Protein AF-A0A329RKA5-F1 (afdb_monomer)

Radius of gyration: 27.12 Å; Cα contacts (8 Å, |Δi|>4): 364; chains: 1; bounding box: 63×51×72 Å

Foldseek 3Di:
DDKDFDLVLLVVLVPDQLFKEKEWDDFDQPDPLRFTKTWIWIAGLVRDTGTRMIDRFRDLAQVGLLVVVVVSQVVSCVSPVDGRAHQHYEYCPDPSNVVSCCVNHVVPPNHDYDYDCVVVVVVLLVVCVVPPPVVSVLSSVLSSVLVSDDDPVVSVVSVVVSCCVVCPPDDSDCFVVQWDADPVRDIDTDPDDDPPPPCPQVVQQVVLCVLCVVVVVAWDDDRQDIGGAACDDPNDHRVVRRVVSVVVVVVSCVVVVHDDDPVPDDPPDQWDDDPQWIDHPPDIGGNVVVVVCVVPQDDDPDPVSVD

pLDDT: mean 85.22, std 8.58, range [45.59, 96.56]

Mean predicted aligned error: 15.26 Å

Secondary structure (DSSP, 8-state):
-EEE--HHHHHGGGS-TTSEEEEE------STT---EEEEEEEETT--EEEEEEEE-S-S-HHHHHHHHHHHHHHHHHHHSS----SEEEE---HHHHHHHHHHHTTSTT-EEEE-HHHHHHHHHHHTTTS-HHHHHHHHHHHHHHHT--SHHHHHHHHHHHHHHHTTTTT---GGGG-EE-TTS-EE--SS--TT-TTHHHHHHHHHHHHHGGGTTTEEEETTEEEE-----TT--HHHHHHHHHHHHHHHHHHTT----GGG---S-SEEEETTEEEESS-EEE-HHHHHHHHTPPPP-STTTT-

InterPro domains:
  IPR000477 Reverse transcriptase domain [PF00078] (185-277)
  IPR018289 MULE transposase domain [PF10551] (22-123)
  IPR043128 Reverse transcriptase/Diguanylate cyclase domain [G3DSA:3.30.70.270] (174-278)
  IPR043502 DNA/RNA polymerase superfamily [SSF56672] (174-307)
  IPR051320 Viral Replication and Maturation Polyprotein [PTHR33064] (176-307)

Structure (mmCIF, N/CA/C/O backbone):
data_AF-A0A329RKA5-F1
#
_entry.id   AF-A0A329RKA5-F1
#
loop_
_atom_site.group_PDB
_atom_site.id
_atom_site.type_symbol
_atom_site.label_atom_id
_atom_site.label_alt_id
_atom_site.label_comp_id
_atom_site.label_asym_id
_atom_site.label_entity_id
_atom_site.label_seq_id
_atom_site.pdbx_PDB_ins_code
_atom_site.Cartn_x
_atom_site.Cartn_y
_atom_site.Cartn_z
_atom_site.occupancy
_atom_site.B_iso_or_equiv
_atom_site.auth_seq_id
_atom_site.auth_comp_id
_atom_site.auth_asym_id
_atom_site.auth_atom_id
_atom_site.pdbx_PDB_model_num
ATOM 1 N N . MET A 1 1 ? 8.677 -21.202 -26.706 1.00 78.19 1 MET A N 1
ATOM 2 C CA . MET A 1 1 ? 8.913 -19.771 -26.421 1.00 78.19 1 MET A CA 1
ATOM 3 C C . MET A 1 1 ? 9.846 -19.208 -27.476 1.00 78.19 1 MET A C 1
ATOM 5 O O . MET A 1 1 ? 10.822 -19.873 -27.803 1.00 78.19 1 MET A O 1
ATOM 9 N N . VAL A 1 2 ? 9.558 -18.013 -27.987 1.00 84.12 2 VAL A N 1
ATOM 10 C CA . VAL A 1 2 ? 10.413 -17.284 -28.939 1.00 84.12 2 VAL A CA 1
ATOM 11 C C . VAL A 1 2 ? 10.726 -15.914 -28.348 1.00 84.12 2 VAL A C 1
ATOM 13 O O . VAL A 1 2 ? 9.811 -15.220 -27.922 1.00 84.12 2 VAL A O 1
ATOM 16 N N . GLY A 1 3 ? 12.006 -15.541 -28.285 1.00 83.94 3 GLY A N 1
ATOM 17 C CA . GLY A 1 3 ? 12.465 -14.267 -27.724 1.00 83.94 3 GLY A CA 1
ATOM 18 C C . GLY A 1 3 ? 13.067 -13.347 -28.783 1.00 83.94 3 GLY A C 1
ATOM 19 O O . GLY A 1 3 ? 13.810 -13.809 -29.646 1.00 83.94 3 GLY A O 1
ATOM 20 N N . ILE A 1 4 ? 12.781 -12.049 -28.697 1.00 85.75 4 ILE A N 1
ATOM 21 C CA . ILE A 1 4 ? 13.329 -11.005 -29.565 1.00 85.75 4 ILE A CA 1
ATOM 22 C C . ILE A 1 4 ? 14.035 -9.963 -28.693 1.00 85.75 4 ILE A C 1
ATOM 24 O O . ILE A 1 4 ? 13.449 -9.385 -27.778 1.00 85.75 4 ILE A O 1
ATOM 28 N N . SER A 1 5 ? 15.307 -9.706 -28.991 1.00 88.69 5 SER A N 1
ATOM 29 C CA . SER A 1 5 ? 16.097 -8.616 -28.414 1.00 88.69 5 SER A CA 1
ATOM 30 C C . SER A 1 5 ? 17.211 -8.218 -29.382 1.00 88.69 5 SER A C 1
ATOM 32 O O . SER A 1 5 ? 17.592 -8.995 -30.257 1.00 88.69 5 SER A O 1
ATOM 34 N N . THR A 1 6 ? 17.754 -7.013 -29.222 1.00 87.44 6 THR A N 1
ATOM 35 C CA . THR A 1 6 ? 18.909 -6.531 -29.989 1.00 87.44 6 THR A CA 1
ATOM 36 C C . THR A 1 6 ? 20.107 -6.285 -29.080 1.00 87.44 6 THR A C 1
ATOM 38 O O . THR A 1 6 ? 19.967 -6.050 -27.877 1.00 87.44 6 THR A O 1
ATOM 41 N N . ARG A 1 7 ? 21.311 -6.255 -29.666 1.00 88.38 7 ARG A N 1
ATOM 42 C CA . ARG A 1 7 ? 22.539 -5.892 -28.943 1.00 88.38 7 ARG A CA 1
ATOM 43 C C . ARG A 1 7 ? 22.397 -4.546 -28.227 1.00 88.38 7 ARG A C 1
ATOM 45 O O . ARG A 1 7 ? 22.735 -4.440 -27.055 1.00 88.38 7 ARG A O 1
ATOM 52 N N . ALA A 1 8 ? 21.848 -3.542 -28.912 1.00 84.94 8 ALA A N 1
ATOM 53 C CA . ALA A 1 8 ? 21.613 -2.216 -28.345 1.00 84.94 8 ALA A CA 1
ATOM 54 C C . ALA A 1 8 ? 20.657 -2.242 -27.143 1.00 84.94 8 ALA A C 1
ATOM 56 O O . ALA A 1 8 ? 20.887 -1.523 -26.176 1.00 84.94 8 ALA A O 1
ATOM 57 N N . MET A 1 9 ? 19.609 -3.071 -27.178 1.00 86.50 9 MET A N 1
ATOM 58 C CA . MET A 1 9 ? 18.662 -3.213 -26.065 1.00 86.50 9 MET A CA 1
ATOM 59 C C . MET A 1 9 ? 19.310 -3.890 -24.853 1.00 86.50 9 MET A C 1
ATOM 61 O O . MET A 1 9 ? 19.178 -3.400 -23.736 1.00 86.50 9 MET A O 1
ATOM 65 N N . MET A 1 10 ? 20.089 -4.952 -25.077 1.00 87.69 10 MET A N 1
ATOM 66 C CA . MET A 1 10 ? 20.813 -5.664 -24.017 1.00 87.69 10 MET A CA 1
ATOM 67 C C . MET A 1 10 ? 21.869 -4.797 -23.334 1.00 87.69 10 MET A C 1
ATOM 69 O O . MET A 1 10 ? 22.000 -4.827 -22.112 1.00 87.69 10 MET A O 1
ATOM 73 N N . LEU A 1 11 ? 22.589 -3.974 -24.101 1.00 88.38 11 LEU A N 1
ATOM 74 C CA . LEU A 1 11 ? 23.605 -3.071 -23.556 1.00 88.38 11 LEU A CA 1
ATOM 75 C C . LEU A 1 11 ? 23.024 -2.021 -22.597 1.00 88.38 11 LEU A C 1
ATOM 77 O O . LEU A 1 11 ? 23.758 -1.501 -21.761 1.00 88.38 11 LEU A O 1
ATOM 81 N N . ARG A 1 12 ? 21.712 -1.749 -22.633 1.00 84.94 12 ARG A N 1
ATOM 82 C CA . ARG A 1 12 ? 21.069 -0.846 -21.662 1.00 84.94 12 ARG A CA 1
ATOM 83 C C . ARG A 1 12 ? 21.109 -1.381 -20.235 1.00 84.94 12 ARG A C 1
ATOM 85 O O . ARG A 1 12 ? 21.077 -0.587 -19.306 1.00 84.94 12 ARG A O 1
ATOM 92 N N . LEU A 1 13 ? 21.234 -2.696 -20.057 1.00 86.62 13 LEU A N 1
ATOM 93 C CA . LEU A 1 13 ? 21.380 -3.328 -18.746 1.00 86.62 13 LEU A CA 1
ATOM 94 C C . LEU A 1 13 ? 22.813 -3.255 -18.186 1.00 86.62 13 LEU A C 1
ATOM 96 O O . LEU A 1 13 ? 23.051 -3.710 -17.072 1.00 86.62 13 LEU A O 1
ATOM 100 N N . MET A 1 14 ? 23.779 -2.691 -18.925 1.00 87.12 14 MET A N 1
ATOM 101 C CA . MET A 1 14 ? 25.155 -2.512 -18.432 1.00 87.12 14 MET A CA 1
ATOM 102 C C . MET A 1 14 ? 25.326 -1.346 -17.450 1.00 87.12 14 MET A C 1
ATOM 104 O O . MET A 1 14 ? 26.407 -1.178 -16.882 1.00 87.12 14 MET A O 1
ATOM 108 N N . ILE A 1 15 ? 24.291 -0.531 -17.257 1.00 83.88 15 ILE A N 1
ATOM 109 C CA . ILE A 1 15 ? 24.288 0.520 -16.239 1.00 83.88 15 ILE A CA 1
ATOM 110 C C . ILE A 1 15 ? 24.317 -0.096 -14.824 1.00 83.88 15 ILE A C 1
ATOM 112 O O . ILE A 1 15 ? 23.905 -1.244 -14.643 1.00 83.88 15 ILE A O 1
ATOM 116 N N . PRO A 1 16 ? 24.804 0.632 -13.802 1.00 85.12 16 PRO A N 1
ATOM 117 C CA . PRO A 1 16 ? 24.904 0.101 -12.446 1.00 85.12 16 PRO A CA 1
ATOM 118 C C . PRO A 1 16 ? 23.575 -0.506 -11.948 1.00 85.12 16 PRO A C 1
ATOM 120 O O . PRO A 1 16 ? 22.542 0.153 -12.040 1.00 85.12 16 PRO A O 1
ATOM 123 N N . PRO A 1 17 ? 23.557 -1.705 -11.335 1.00 81.69 17 PRO A N 1
ATOM 124 C CA . PRO A 1 17 ? 22.313 -2.386 -10.944 1.00 81.69 17 PRO A CA 1
ATOM 125 C C . PRO A 1 17 ? 21.371 -1.575 -10.042 1.00 81.69 17 PRO A C 1
ATOM 127 O O . PRO A 1 17 ? 20.172 -1.820 -10.010 1.00 81.69 17 PRO A O 1
ATOM 130 N N . GLY A 1 18 ? 21.898 -0.605 -9.284 1.00 80.62 18 GLY A N 1
ATOM 131 C CA . GLY A 1 18 ? 21.099 0.291 -8.441 1.00 80.62 18 GLY A CA 1
ATOM 132 C C . GLY A 1 18 ? 20.515 1.515 -9.157 1.00 80.62 18 GLY A C 1
ATOM 133 O O . GLY A 1 18 ? 19.726 2.248 -8.550 1.00 80.62 18 GLY A O 1
ATOM 134 N N . SER A 1 19 ? 20.889 1.776 -10.412 1.00 82.38 19 SER A N 1
ATOM 135 C CA . SER A 1 19 ? 20.440 2.949 -11.172 1.00 82.38 19 SER A CA 1
ATOM 136 C C . SER A 1 19 ? 19.183 2.701 -12.004 1.00 82.38 19 SER A C 1
ATOM 138 O O . SER A 1 19 ? 18.620 3.663 -12.518 1.00 82.38 19 SER A O 1
ATOM 140 N N . PHE A 1 20 ? 18.712 1.455 -12.099 1.00 85.56 20 PHE A N 1
ATOM 141 C CA . PHE A 1 20 ? 17.495 1.095 -12.824 1.00 85.56 20 PHE A CA 1
ATOM 142 C C . PHE A 1 20 ? 16.646 0.081 -12.058 1.00 85.56 20 PHE A C 1
ATOM 144 O O . PHE A 1 20 ? 17.095 -0.509 -11.075 1.00 85.56 20 PHE A O 1
ATOM 151 N N . ILE A 1 21 ? 15.405 -0.076 -12.504 1.00 87.00 21 ILE A N 1
ATOM 152 C CA . ILE A 1 21 ? 14.468 -1.103 -12.049 1.00 87.00 21 ILE A CA 1
ATOM 153 C C . ILE A 1 21 ? 14.113 -1.941 -13.273 1.00 87.00 21 ILE A C 1
ATOM 155 O O . ILE A 1 21 ? 13.731 -1.376 -14.298 1.00 87.00 21 ILE A O 1
ATOM 159 N N . LEU A 1 22 ? 14.284 -3.261 -13.199 1.00 89.31 22 LEU A N 1
ATOM 160 C CA . LEU A 1 22 ? 13.819 -4.165 -14.250 1.00 89.31 22 LEU A CA 1
ATOM 161 C C . LEU A 1 22 ? 12.314 -4.375 -14.087 1.00 89.31 22 LEU A C 1
ATOM 163 O O . LEU A 1 22 ? 11.851 -4.659 -12.991 1.00 89.31 22 LEU A O 1
ATOM 167 N N . HIS A 1 23 ? 11.575 -4.250 -15.174 1.00 86.88 23 HIS A N 1
ATOM 168 C CA . HIS A 1 23 ? 10.145 -4.475 -15.250 1.00 86.88 23 HIS A CA 1
ATOM 169 C C . HIS A 1 23 ? 9.874 -5.756 -16.020 1.00 86.88 23 HIS A C 1
ATOM 171 O O . HIS A 1 23 ? 10.397 -5.938 -17.128 1.00 86.88 23 HIS A O 1
ATOM 177 N N . LEU A 1 24 ? 9.024 -6.584 -15.434 1.00 83.56 24 LEU A N 1
ATOM 178 C CA . LEU A 1 24 ? 8.200 -7.544 -16.149 1.00 83.56 24 LEU A CA 1
ATOM 179 C C . LEU A 1 24 ? 6.770 -6.989 -16.139 1.00 83.56 24 LEU A C 1
ATOM 181 O O . LEU A 1 24 ? 6.430 -6.228 -15.234 1.00 83.56 24 LEU A O 1
ATOM 185 N N . GLY A 1 25 ? 5.981 -7.247 -17.180 1.00 69.44 25 GLY A N 1
ATOM 186 C CA . GLY A 1 25 ? 4.558 -6.887 -17.142 1.00 69.44 25 GLY A CA 1
ATOM 187 C C . GLY A 1 25 ? 4.064 -6.037 -18.306 1.00 69.44 25 GLY A C 1
ATOM 188 O O . GLY A 1 25 ? 3.755 -4.857 -18.166 1.00 69.44 25 GLY A O 1
ATOM 189 N N . ALA A 1 26 ? 3.900 -6.676 -19.461 1.00 55.66 26 ALA A N 1
ATOM 190 C CA . ALA A 1 26 ? 2.813 -6.319 -20.365 1.00 55.66 26 ALA A CA 1
ATOM 191 C C . ALA A 1 26 ? 2.449 -7.540 -21.218 1.00 55.66 26 ALA A C 1
ATOM 193 O O . ALA A 1 26 ? 2.837 -7.634 -22.380 1.00 55.66 26 ALA A O 1
ATOM 194 N N . MET A 1 27 ? 1.734 -8.499 -20.627 1.00 59.12 27 MET A N 1
ATOM 195 C CA . MET A 1 27 ? 1.199 -9.647 -21.359 1.00 59.12 27 MET A CA 1
ATOM 196 C C . MET A 1 27 ? 0.063 -9.191 -22.272 1.00 59.12 27 MET A C 1
ATOM 198 O O . MET A 1 27 ? -1.086 -9.037 -21.870 1.00 59.12 27 MET A O 1
ATOM 202 N N . TYR A 1 28 ? 0.407 -8.935 -23.531 1.00 59.66 28 TYR A N 1
ATOM 203 C CA . TYR A 1 28 ? -0.574 -8.760 -24.593 1.00 59.66 28 TYR A CA 1
ATOM 204 C C . TYR A 1 28 ? -0.876 -10.118 -25.217 1.00 59.66 28 TYR A C 1
ATOM 206 O O . TYR A 1 28 ? 0.041 -10.849 -25.592 1.00 59.66 28 TYR A O 1
ATOM 214 N N . LYS A 1 29 ? -2.160 -10.425 -25.385 1.00 58.41 29 LYS A N 1
ATOM 215 C CA . LYS A 1 29 ? -2.610 -11.533 -26.228 1.00 58.41 29 LYS A CA 1
ATOM 216 C C . LYS A 1 29 ? -2.607 -11.044 -27.675 1.00 58.41 29 LYS A C 1
ATOM 218 O O . LYS A 1 29 ? -3.368 -10.146 -28.027 1.00 58.41 29 LYS A O 1
ATOM 223 N N . MET A 1 30 ? -1.698 -11.568 -28.501 1.00 53.59 30 MET A N 1
ATOM 224 C CA . MET A 1 30 ? -1.509 -11.070 -29.876 1.00 53.59 30 MET A CA 1
ATOM 225 C C . MET A 1 30 ? -2.599 -11.523 -30.863 1.00 53.59 30 MET A C 1
ATOM 227 O O . MET A 1 30 ? -2.714 -10.940 -31.939 1.00 53.59 30 MET A O 1
ATOM 231 N N . ASN A 1 31 ? -3.366 -12.576 -30.561 1.00 52.50 31 ASN A N 1
ATOM 232 C CA . ASN A 1 31 ? -4.342 -13.151 -31.490 1.00 52.50 31 ASN A CA 1
ATOM 233 C C . ASN A 1 31 ? -5.462 -13.928 -30.767 1.00 52.50 31 ASN A C 1
ATOM 235 O O . ASN A 1 31 ? -5.460 -14.046 -29.548 1.00 52.50 31 ASN A O 1
ATOM 239 N N . GLN A 1 32 ? -6.385 -14.501 -31.548 1.00 52.34 32 GLN A N 1
ATOM 240 C CA . GLN A 1 32 ? -7.509 -15.341 -31.093 1.00 52.34 32 GLN A CA 1
ATOM 241 C C . GLN A 1 32 ? -7.080 -16.642 -30.375 1.00 52.34 32 GLN A C 1
ATOM 243 O O . GLN A 1 32 ? -7.927 -17.340 -29.829 1.00 52.34 32 GLN A O 1
ATOM 248 N N . TYR A 1 33 ? -5.783 -16.977 -30.402 1.00 58.09 33 TYR A N 1
ATOM 249 C CA . TYR A 1 33 ? -5.187 -18.151 -29.757 1.00 58.09 33 TYR A CA 1
ATOM 250 C C . TYR A 1 33 ? -4.485 -17.802 -28.430 1.00 58.09 33 TYR A C 1
ATOM 252 O O . TYR A 1 33 ? -3.851 -18.669 -27.835 1.00 58.09 33 TYR A O 1
ATOM 260 N N . ASP A 1 34 ? -4.595 -16.548 -27.966 1.00 67.00 34 ASP A N 1
ATOM 261 C CA . ASP A 1 34 ? -4.259 -16.108 -26.608 1.00 67.00 34 ASP A CA 1
ATOM 262 C C . ASP A 1 34 ? -2.798 -16.297 -26.150 1.00 67.00 34 ASP A C 1
ATOM 264 O O . ASP A 1 34 ? -2.537 -16.304 -24.949 1.00 67.00 34 ASP A O 1
ATOM 268 N N . TYR A 1 35 ? -1.820 -16.385 -27.063 1.00 75.38 35 TYR A N 1
ATOM 269 C CA . TYR A 1 35 ? -0.408 -16.489 -26.663 1.00 75.38 35 TYR A CA 1
ATOM 270 C C . TYR A 1 35 ? 0.077 -15.224 -25.933 1.00 75.38 35 TYR A C 1
ATOM 272 O O . TYR A 1 35 ? 0.059 -14.141 -26.538 1.00 75.38 35 TYR A O 1
ATOM 280 N N . PRO A 1 36 ? 0.559 -15.343 -24.680 1.00 78.69 36 PRO A N 1
ATOM 281 C CA . PRO A 1 36 ? 1.052 -14.200 -23.934 1.00 78.69 36 PRO A CA 1
ATOM 282 C C . PRO A 1 36 ? 2.429 -13.739 -24.411 1.00 78.69 36 PRO A C 1
ATOM 284 O O . PRO A 1 36 ? 3.280 -14.523 -24.847 1.00 78.69 36 PRO A O 1
ATOM 287 N N . VAL A 1 37 ? 2.661 -12.434 -24.286 1.00 83.19 37 VAL A N 1
ATOM 288 C CA . VAL A 1 37 ? 3.940 -11.794 -24.597 1.00 83.19 37 VAL A CA 1
ATOM 289 C C . VAL A 1 37 ? 4.544 -11.233 -23.322 1.00 83.19 37 VAL A C 1
ATOM 291 O O . VAL A 1 37 ? 4.102 -10.210 -22.819 1.00 83.19 37 VAL A O 1
ATOM 294 N N . LEU A 1 38 ? 5.596 -11.859 -22.813 1.00 85.75 38 LEU A N 1
ATOM 295 C CA . LEU A 1 38 ? 6.357 -11.311 -21.701 1.00 85.75 38 LEU A CA 1
ATOM 296 C C . LEU A 1 38 ? 7.234 -10.157 -22.203 1.00 85.75 38 LEU A C 1
ATOM 298 O O . LEU A 1 38 ? 8.176 -10.355 -22.977 1.00 85.75 38 LEU A O 1
ATOM 302 N N . VAL A 1 39 ? 6.929 -8.947 -21.743 1.00 86.44 39 VAL A N 1
ATOM 303 C CA . VAL A 1 39 ? 7.718 -7.743 -22.013 1.00 86.44 39 VAL A CA 1
ATOM 304 C C . VAL A 1 39 ? 8.720 -7.540 -20.891 1.00 86.44 39 VAL A C 1
ATOM 306 O O . VAL A 1 39 ? 8.342 -7.428 -19.730 1.00 86.44 39 VAL A O 1
ATOM 309 N N . VAL A 1 40 ? 9.998 -7.447 -21.252 1.00 89.12 40 VAL A N 1
ATOM 310 C CA . VAL A 1 40 ? 11.078 -7.135 -20.319 1.00 89.12 40 VAL A CA 1
ATOM 311 C C . VAL A 1 40 ? 11.659 -5.778 -20.673 1.00 89.12 40 VAL A C 1
ATOM 313 O O . VAL A 1 40 ? 12.127 -5.557 -21.795 1.00 89.12 40 VAL A O 1
ATOM 316 N N . GLY A 1 41 ? 11.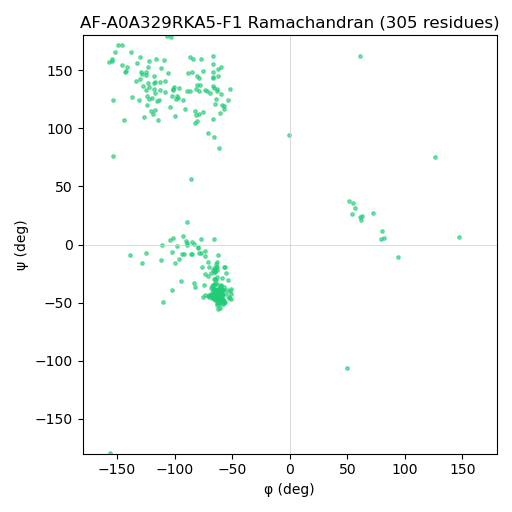682 -4.867 -19.709 1.00 88.44 41 GLY A N 1
ATOM 317 C CA . GLY A 1 41 ? 12.309 -3.560 -19.871 1.00 88.44 41 GLY A CA 1
ATOM 318 C C . GLY A 1 41 ? 12.946 -3.059 -18.589 1.00 88.44 41 GLY A C 1
ATOM 319 O O . GLY A 1 41 ? 12.793 -3.658 -17.536 1.00 88.44 41 GLY A O 1
ATOM 320 N N . GLY A 1 42 ? 13.692 -1.966 -18.669 1.00 87.00 42 GLY A N 1
ATOM 321 C CA . GLY A 1 42 ? 14.243 -1.278 -17.506 1.00 87.00 42 GLY A CA 1
ATOM 322 C C . GLY A 1 42 ? 13.788 0.173 -17.476 1.00 87.00 42 GLY A C 1
ATOM 323 O O . GLY A 1 42 ? 13.784 0.815 -18.523 1.00 87.00 42 GLY A O 1
ATOM 324 N N . SER A 1 43 ? 13.441 0.700 -16.304 1.00 83.75 43 SER A N 1
ATOM 325 C CA . SER A 1 43 ? 13.236 2.142 -16.126 1.00 83.75 43 SER A CA 1
ATOM 326 C C . SER A 1 43 ? 14.356 2.754 -15.304 1.00 83.75 43 SER A C 1
ATOM 328 O O . SER A 1 43 ? 14.824 2.172 -14.321 1.00 83.75 43 SER A O 1
ATOM 330 N N . ASP A 1 44 ? 14.776 3.948 -15.706 1.00 79.44 44 ASP A N 1
ATOM 331 C CA . ASP A 1 44 ? 15.792 4.739 -15.020 1.00 79.44 44 ASP A CA 1
ATOM 332 C C . ASP A 1 44 ? 15.177 5.941 -14.274 1.00 79.44 44 ASP A C 1
ATOM 334 O O . ASP A 1 44 ? 13.971 6.196 -14.314 1.00 79.44 44 ASP A O 1
ATOM 338 N N . ARG A 1 45 ? 16.026 6.722 -13.595 1.00 71.00 45 ARG A N 1
ATOM 339 C CA . ARG A 1 45 ? 15.612 7.946 -12.883 1.00 71.00 45 ARG A CA 1
ATOM 340 C C . ARG A 1 45 ? 15.076 9.051 -13.793 1.00 71.00 45 ARG A C 1
ATOM 342 O O . ARG A 1 45 ? 14.408 9.953 -13.301 1.00 71.00 45 ARG A O 1
ATOM 349 N N . SER A 1 46 ? 15.337 8.985 -15.099 1.00 74.12 46 SER A N 1
ATOM 350 C CA . SER A 1 46 ? 14.741 9.908 -16.068 1.00 74.12 46 SER A CA 1
ATOM 351 C C . SER A 1 46 ? 13.288 9.553 -16.398 1.00 74.12 46 SER A C 1
ATOM 353 O O . SER A 1 46 ? 12.680 10.212 -17.238 1.00 74.12 46 SER A O 1
ATOM 355 N N . ARG A 1 47 ? 12.717 8.540 -15.720 1.00 73.44 47 ARG A N 1
ATOM 356 C CA . ARG A 1 47 ? 11.335 8.063 -15.892 1.00 73.44 47 ARG A CA 1
ATOM 357 C C . ARG A 1 47 ? 11.090 7.528 -17.300 1.00 73.44 47 ARG A C 1
ATOM 359 O O . ARG A 1 47 ? 9.960 7.518 -17.783 1.00 73.44 47 ARG A O 1
ATOM 366 N N . ARG A 1 48 ? 12.157 7.090 -17.973 1.00 76.31 48 ARG A N 1
ATOM 367 C CA . ARG A 1 48 ? 12.072 6.497 -19.302 1.00 76.31 48 ARG A CA 1
ATOM 368 C C . ARG A 1 48 ? 12.086 4.989 -19.178 1.00 76.31 48 ARG A C 1
ATOM 370 O O . ARG A 1 48 ? 12.991 4.417 -18.579 1.00 76.31 48 ARG A O 1
ATOM 377 N N . PHE A 1 49 ? 11.093 4.365 -19.797 1.00 81.81 49 PHE A N 1
ATOM 378 C CA . PHE A 1 49 ? 11.088 2.932 -20.013 1.00 81.81 49 PHE A CA 1
ATOM 379 C C . PHE A 1 49 ? 12.008 2.587 -21.184 1.00 81.81 49 PHE A C 1
ATOM 381 O O . PHE A 1 49 ? 12.032 3.250 -22.229 1.00 81.81 49 PHE A O 1
ATOM 388 N N . HIS A 1 50 ? 12.782 1.528 -21.018 1.00 85.31 50 HIS A N 1
ATOM 389 C CA . HIS A 1 50 ? 13.704 1.029 -22.015 1.00 85.31 50 HIS A CA 1
ATOM 390 C C . HIS A 1 50 ? 13.421 -0.441 -22.258 1.00 85.31 50 HIS A C 1
ATOM 392 O O . HIS A 1 50 ? 13.709 -1.279 -21.410 1.00 85.31 50 HIS A O 1
ATOM 398 N N . LEU A 1 51 ? 12.878 -0.752 -23.432 1.00 87.31 51 LEU A N 1
ATOM 399 C CA . LEU A 1 51 ? 12.633 -2.132 -23.819 1.00 87.31 51 LEU A CA 1
ATOM 400 C C . LEU A 1 51 ? 13.961 -2.894 -23.922 1.00 87.31 51 LEU A C 1
ATOM 402 O O . LEU A 1 51 ? 14.912 -2.423 -24.554 1.00 87.31 51 LEU A O 1
ATOM 406 N N . VAL A 1 52 ? 14.001 -4.075 -23.312 1.00 90.19 52 VAL A N 1
ATOM 407 C CA . VAL A 1 52 ? 15.163 -4.970 -23.290 1.00 90.19 52 VAL A CA 1
ATOM 408 C C . VAL A 1 52 ? 14.893 -6.214 -24.124 1.00 90.19 52 VAL A C 1
ATOM 410 O O . VAL A 1 52 ? 15.711 -6.564 -24.974 1.00 90.19 52 VAL A O 1
ATOM 413 N N . ALA A 1 53 ? 13.757 -6.874 -23.914 1.00 90.44 53 ALA A N 1
ATOM 414 C CA . ALA A 1 53 ? 13.384 -8.071 -24.654 1.00 90.44 53 ALA A CA 1
ATOM 415 C C . ALA A 1 53 ? 11.864 -8.265 -24.695 1.00 90.44 53 ALA A C 1
ATOM 417 O O . ALA A 1 53 ? 11.135 -7.764 -23.842 1.00 90.44 53 ALA A O 1
ATOM 418 N N . LEU A 1 54 ? 11.407 -9.024 -25.686 1.00 89.06 54 LEU A N 1
ATOM 419 C CA . LEU A 1 54 ? 10.038 -9.515 -25.810 1.00 89.06 54 LEU A CA 1
ATOM 420 C C . LEU A 1 54 ? 10.087 -11.033 -25.937 1.00 89.06 54 LEU A C 1
ATOM 422 O O . LEU A 1 54 ? 10.860 -11.538 -26.749 1.00 89.06 54 LEU A O 1
ATOM 426 N N . PHE A 1 55 ? 9.265 -11.760 -25.189 1.00 88.88 55 PHE A N 1
ATOM 427 C CA . PHE A 1 55 ? 9.157 -13.211 -25.307 1.00 88.88 55 PHE A CA 1
ATOM 428 C C . PHE A 1 55 ? 7.716 -13.618 -25.578 1.00 88.88 55 PHE A C 1
ATOM 430 O O . PHE A 1 55 ? 6.844 -13.394 -24.750 1.00 88.88 55 PHE A O 1
ATOM 437 N N . VAL A 1 56 ? 7.473 -14.275 -26.708 1.00 87.62 56 VAL A N 1
ATOM 438 C CA . VAL A 1 56 ? 6.221 -14.995 -26.946 1.00 87.62 56 VAL A CA 1
ATOM 439 C C . VAL A 1 56 ? 6.309 -16.320 -26.198 1.00 87.62 56 VAL A C 1
ATOM 441 O O . VAL A 1 56 ? 7.143 -17.182 -26.516 1.00 87.62 56 VAL A O 1
ATOM 444 N N . ILE A 1 57 ? 5.481 -16.463 -25.173 1.00 86.31 57 ILE A N 1
ATOM 445 C CA . ILE A 1 57 ? 5.443 -17.617 -24.274 1.00 86.31 57 ILE A CA 1
ATOM 446 C C . ILE A 1 57 ? 4.173 -18.433 -24.525 1.00 86.31 57 ILE A C 1
ATOM 448 O O . ILE A 1 57 ? 3.231 -17.958 -25.147 1.00 86.31 57 ILE A O 1
ATOM 452 N N . SER A 1 58 ? 4.176 -19.704 -24.124 1.00 85.31 58 SER A N 1
ATOM 453 C CA . SER A 1 58 ? 3.016 -20.587 -24.307 1.00 85.31 58 SER A CA 1
ATOM 454 C C . SER A 1 58 ? 1.975 -20.417 -23.202 1.00 85.31 58 SER A C 1
ATOM 456 O O . SER A 1 58 ? 0.788 -20.551 -23.463 1.00 85.31 58 SER A O 1
ATOM 458 N N . GLN A 1 59 ? 2.426 -20.124 -21.980 1.00 84.25 59 GLN A N 1
ATOM 459 C CA . GLN A 1 59 ? 1.586 -19.905 -20.808 1.00 84.25 59 GLN A CA 1
ATOM 460 C C . GLN A 1 59 ? 2.324 -19.057 -19.763 1.00 84.25 59 GLN A C 1
ATOM 462 O O . GLN A 1 59 ? 3.557 -19.046 -19.720 1.00 84.25 59 GLN A O 1
ATOM 467 N N . GLU A 1 60 ? 1.561 -18.399 -18.899 1.00 82.81 60 GLU A N 1
ATOM 468 C CA . GLU A 1 60 ? 2.032 -17.521 -17.820 1.00 82.81 60 GLU A CA 1
ATOM 469 C C . GLU A 1 60 ? 2.343 -18.346 -16.560 1.00 82.81 60 GLU A C 1
ATOM 471 O O . GLU A 1 60 ? 1.761 -18.167 -15.499 1.00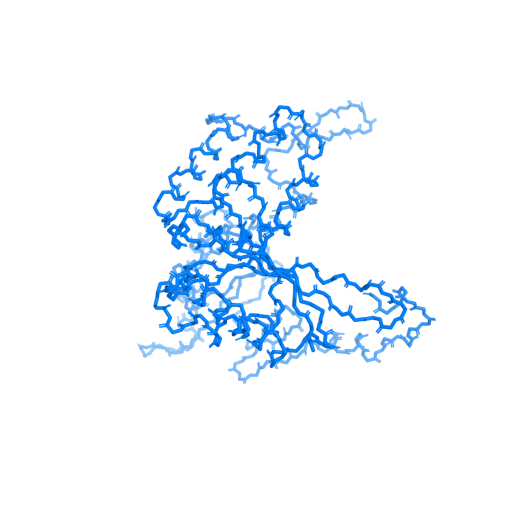 82.81 60 GLU A O 1
ATOM 476 N N . THR A 1 61 ? 3.219 -19.348 -16.687 1.00 88.94 61 THR A N 1
ATOM 477 C CA . THR A 1 61 ? 3.619 -20.201 -15.557 1.00 88.94 61 THR A CA 1
ATOM 478 C C . THR A 1 61 ? 5.071 -19.977 -15.176 1.00 88.94 61 THR A C 1
ATOM 480 O O . THR A 1 61 ? 5.918 -19.660 -16.018 1.00 88.94 61 THR A O 1
ATOM 483 N N . GLN A 1 62 ? 5.383 -20.210 -13.897 1.00 90.94 62 GLN A N 1
ATOM 484 C CA . GLN A 1 62 ? 6.719 -19.984 -13.348 1.00 90.94 62 GLN A CA 1
ATOM 485 C C . GLN A 1 62 ? 7.826 -20.653 -14.182 1.00 90.94 62 GLN A C 1
ATOM 487 O O . GLN A 1 62 ? 8.789 -19.960 -14.507 1.00 90.94 62 GLN A O 1
ATOM 492 N N . PRO A 1 63 ? 7.729 -21.937 -14.600 1.00 93.88 63 PRO A N 1
ATOM 493 C CA . PRO A 1 63 ? 8.797 -22.568 -15.377 1.00 93.88 63 PRO A CA 1
ATOM 494 C C . PRO A 1 63 ? 9.072 -21.868 -16.713 1.00 93.88 63 PRO A C 1
ATOM 496 O O . PRO A 1 63 ? 10.223 -21.782 -17.143 1.00 93.88 63 PRO A O 1
ATOM 499 N N . VAL A 1 64 ? 8.030 -21.344 -17.365 1.00 90.88 64 VAL A N 1
ATOM 500 C CA . VAL A 1 64 ? 8.144 -20.685 -18.672 1.00 90.88 64 VAL A CA 1
ATOM 501 C C . VAL A 1 64 ? 8.760 -19.293 -18.526 1.00 90.88 64 VAL A C 1
ATOM 503 O O . VAL A 1 64 ? 9.700 -18.965 -19.253 1.00 90.88 64 VAL A O 1
ATOM 506 N N . VAL A 1 65 ? 8.303 -18.506 -17.548 1.00 90.44 65 VAL A N 1
ATOM 507 C CA . VAL A 1 65 ? 8.872 -17.179 -17.252 1.00 90.44 65 VAL A CA 1
ATOM 508 C C . VAL A 1 65 ? 10.321 -17.306 -16.773 1.00 90.44 65 VAL A C 1
ATOM 510 O O . VAL A 1 65 ? 11.207 -16.595 -17.249 1.00 90.44 65 VAL A O 1
ATOM 513 N N . GLN A 1 66 ? 10.608 -18.274 -15.902 1.00 93.62 66 GLN A N 1
ATOM 514 C CA . GLN A 1 66 ? 11.961 -18.562 -15.425 1.00 93.62 66 GLN A CA 1
ATOM 515 C C . GLN A 1 66 ? 12.902 -18.920 -16.582 1.00 93.62 66 GLN A C 1
ATOM 517 O O . GLN A 1 66 ? 14.019 -18.402 -16.650 1.00 93.62 66 GLN A O 1
ATOM 522 N N . ALA A 1 67 ? 12.453 -19.749 -17.530 1.00 94.19 67 ALA A N 1
ATOM 523 C CA . ALA A 1 67 ? 13.229 -20.058 -18.727 1.00 94.19 67 ALA A CA 1
ATOM 524 C C . ALA A 1 67 ? 13.520 -18.800 -19.568 1.00 94.19 67 ALA A C 1
ATOM 526 O O . ALA A 1 67 ? 14.653 -18.627 -20.022 1.00 94.19 67 ALA A O 1
ATOM 527 N N . ALA A 1 68 ? 12.549 -17.892 -19.728 1.00 92.94 68 ALA A N 1
ATOM 528 C CA . ALA A 1 68 ? 12.738 -16.613 -20.424 1.00 92.94 68 ALA A CA 1
ATOM 529 C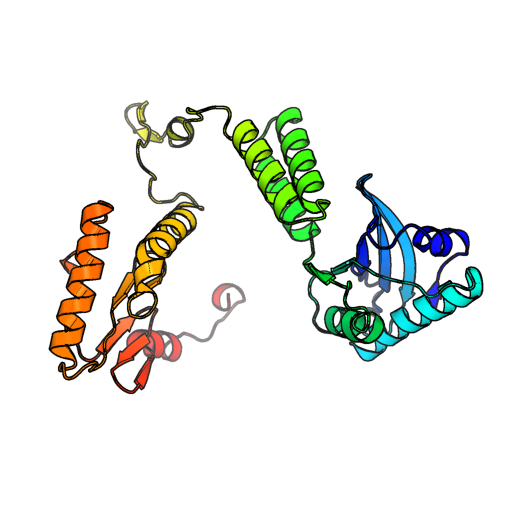 C . ALA A 1 68 ? 13.838 -15.759 -19.775 1.00 92.94 68 ALA A C 1
ATOM 531 O O . ALA A 1 68 ? 14.755 -15.282 -20.450 1.00 92.94 68 ALA A O 1
ATOM 532 N N . LEU A 1 69 ? 13.797 -15.623 -18.448 1.00 93.38 69 LEU A N 1
ATOM 533 C CA . LEU A 1 69 ? 14.771 -14.845 -17.682 1.00 93.38 69 LEU A CA 1
ATOM 534 C C . LEU A 1 69 ? 16.175 -15.477 -17.693 1.00 93.38 69 LEU A C 1
ATOM 536 O O . LEU A 1 69 ? 17.179 -14.762 -17.758 1.00 93.38 69 LEU A O 1
ATOM 540 N N . LEU A 1 70 ? 16.281 -16.809 -17.685 1.00 95.00 70 LEU A N 1
ATOM 541 C CA . LEU A 1 70 ? 17.565 -17.504 -17.838 1.00 95.00 70 LEU A CA 1
ATOM 542 C C . LEU A 1 70 ? 18.162 -17.299 -19.236 1.00 95.00 70 LEU A C 1
ATOM 544 O O . LEU A 1 70 ? 19.368 -17.062 -19.361 1.00 95.00 70 LEU A O 1
ATOM 548 N N . VAL A 1 71 ? 17.329 -17.332 -20.282 1.00 94.62 71 VAL A N 1
ATOM 549 C CA . VAL A 1 71 ? 17.748 -17.006 -21.655 1.00 94.62 71 VAL A CA 1
ATOM 550 C C . VAL A 1 71 ? 18.230 -15.559 -21.736 1.00 94.62 71 VAL A C 1
ATOM 552 O O . VAL A 1 71 ? 19.298 -15.317 -22.294 1.00 94.62 71 VAL A O 1
ATOM 555 N N . LEU A 1 72 ? 17.516 -14.619 -21.113 1.00 93.75 72 LEU A N 1
ATOM 556 C CA . LEU A 1 72 ? 17.926 -13.218 -21.010 1.00 93.75 72 LEU A CA 1
ATOM 557 C C . LEU A 1 72 ? 19.311 -13.071 -20.356 1.00 93.75 72 LEU A C 1
ATOM 559 O O . LEU A 1 72 ? 20.188 -12.413 -20.918 1.00 93.75 72 LEU A O 1
ATOM 563 N N . ARG A 1 73 ? 19.553 -13.724 -19.207 1.00 93.69 73 ARG A N 1
ATOM 564 C CA . ARG A 1 73 ? 20.867 -13.709 -18.527 1.00 93.69 73 ARG A CA 1
ATOM 565 C C . ARG A 1 73 ? 21.971 -14.284 -19.406 1.00 93.69 73 ARG A C 1
ATOM 567 O O . ARG A 1 73 ? 23.056 -13.706 -19.484 1.00 93.69 73 ARG A O 1
ATOM 574 N N . ARG A 1 74 ? 21.696 -15.412 -20.067 1.00 94.38 74 ARG A N 1
ATOM 575 C CA . ARG A 1 74 ? 22.637 -16.053 -20.989 1.00 94.38 74 ARG A CA 1
ATOM 576 C C . ARG A 1 74 ? 22.968 -15.100 -22.136 1.00 94.38 74 ARG A C 1
ATOM 578 O O . ARG A 1 74 ? 24.142 -14.846 -22.376 1.00 94.38 74 ARG A O 1
ATOM 585 N N . GLN A 1 75 ? 21.966 -14.528 -22.799 1.00 93.06 75 GLN A N 1
ATOM 586 C CA . GLN A 1 75 ? 22.158 -13.611 -23.925 1.00 93.06 75 GLN A CA 1
ATOM 587 C C . GLN A 1 75 ? 22.939 -12.354 -23.518 1.00 93.06 75 GLN A C 1
ATOM 589 O O . GLN A 1 75 ? 23.856 -11.946 -24.231 1.00 93.06 75 GLN A O 1
ATOM 594 N N . PHE A 1 76 ? 22.645 -11.782 -22.347 1.00 93.94 76 PHE A N 1
ATOM 595 C CA . PHE A 1 76 ? 23.412 -10.664 -21.800 1.00 93.94 76 PHE A CA 1
ATOM 596 C C . PHE A 1 76 ? 24.890 -11.029 -21.594 1.00 93.94 76 PHE A C 1
ATOM 598 O O . PHE A 1 76 ? 25.767 -10.263 -21.997 1.00 93.94 76 PHE A O 1
ATOM 605 N N . TYR A 1 77 ? 25.181 -12.208 -21.034 1.00 95.00 77 TYR A N 1
ATOM 606 C CA . TYR A 1 77 ? 26.555 -12.686 -20.861 1.00 95.00 77 TYR A CA 1
ATOM 607 C C . TYR A 1 77 ? 27.276 -12.868 -22.200 1.00 95.00 77 TYR A C 1
ATOM 609 O O . TYR A 1 77 ? 28.395 -12.393 -22.351 1.00 95.00 77 TYR A O 1
ATOM 617 N N . TRP A 1 78 ? 26.630 -13.475 -23.198 1.00 94.44 78 TRP A N 1
ATOM 618 C CA . TRP A 1 78 ? 27.223 -13.637 -24.532 1.00 94.44 78 TRP A CA 1
ATOM 619 C C . TRP A 1 78 ? 27.574 -12.305 -25.201 1.00 94.44 78 TRP A C 1
ATOM 621 O O . TRP A 1 78 ? 28.567 -12.223 -25.914 1.00 94.44 78 TRP A O 1
ATOM 631 N N . ILE A 1 79 ? 26.773 -11.260 -24.979 1.00 93.06 79 ILE A N 1
ATOM 632 C CA . ILE A 1 79 ? 26.976 -9.942 -25.599 1.00 93.06 79 ILE A CA 1
ATOM 633 C C . ILE A 1 79 ? 28.021 -9.103 -24.857 1.00 93.06 79 ILE A C 1
ATOM 635 O O . ILE A 1 79 ? 28.739 -8.321 -25.482 1.00 93.06 79 ILE A O 1
ATOM 639 N N . THR A 1 80 ? 28.054 -9.198 -23.527 1.00 93.44 80 THR A N 1
ATOM 640 C CA . THR A 1 80 ? 28.801 -8.262 -22.668 1.00 93.44 80 THR A CA 1
ATOM 641 C C . THR A 1 80 ? 29.996 -8.892 -21.962 1.00 93.44 80 THR A C 1
ATOM 643 O O . THR A 1 80 ? 30.807 -8.164 -21.394 1.00 93.44 80 THR A O 1
ATOM 646 N N . HIS A 1 81 ? 30.082 -10.226 -21.954 1.00 93.38 81 HIS A N 1
ATOM 647 C CA . HIS A 1 81 ? 30.987 -11.024 -21.123 1.00 93.38 81 HIS A CA 1
ATOM 648 C C . HIS A 1 81 ? 30.887 -10.708 -19.620 1.00 93.38 81 HIS A C 1
ATOM 650 O O . HIS A 1 81 ? 31.836 -10.909 -18.864 1.00 93.38 81 HIS A O 1
ATOM 656 N N . LYS A 1 82 ? 29.727 -10.215 -19.166 1.00 91.94 82 LYS A N 1
ATOM 657 C CA . LYS A 1 82 ? 29.430 -9.910 -17.761 1.00 91.94 82 LYS A CA 1
ATOM 658 C C . LYS A 1 82 ? 28.176 -10.644 -17.311 1.00 91.94 82 LYS A C 1
ATOM 660 O O . LYS A 1 82 ? 27.246 -10.858 -18.086 1.00 91.94 82 LYS A O 1
ATOM 665 N N . HIS A 1 83 ? 28.121 -11.010 -16.035 1.00 91.31 83 HIS A N 1
ATOM 666 C CA . HIS A 1 83 ? 26.886 -11.521 -15.451 1.00 91.31 83 HIS A CA 1
ATOM 667 C C . HIS A 1 83 ? 25.898 -10.374 -15.244 1.00 91.31 83 HIS A C 1
ATOM 669 O O . HIS A 1 83 ? 26.256 -9.329 -14.701 1.00 91.31 83 HIS A O 1
ATOM 675 N N . LEU A 1 84 ? 24.648 -10.580 -15.662 1.00 90.62 84 LEU A N 1
ATOM 676 C CA . LEU A 1 84 ? 23.572 -9.641 -15.374 1.00 90.62 84 LEU A CA 1
ATOM 677 C C . LEU A 1 84 ? 23.303 -9.642 -13.866 1.00 90.62 84 LEU A C 1
ATOM 679 O O . LEU A 1 84 ? 22.766 -10.614 -13.331 1.00 90.62 84 LEU A O 1
ATOM 683 N N . LEU A 1 85 ? 23.693 -8.558 -13.201 1.00 89.00 85 LEU A N 1
ATOM 684 C CA . LEU A 1 85 ? 23.405 -8.318 -11.794 1.00 89.00 85 LEU A CA 1
ATOM 685 C C . LEU A 1 85 ? 22.174 -7.429 -11.687 1.00 89.00 85 LEU A C 1
ATOM 687 O O . LEU A 1 85 ? 22.138 -6.338 -12.253 1.00 89.00 85 LEU A O 1
ATOM 691 N N . LEU A 1 86 ? 21.185 -7.888 -10.928 1.00 88.88 86 LEU A N 1
ATOM 692 C CA . LEU A 1 86 ? 19.945 -7.161 -10.716 1.00 88.88 86 LEU A CA 1
ATOM 693 C C . LEU A 1 86 ? 19.789 -6.806 -9.241 1.00 88.88 86 LEU A C 1
ATOM 695 O O . LEU A 1 86 ? 19.954 -7.666 -8.377 1.00 88.88 86 LEU A O 1
ATOM 699 N N . ARG A 1 87 ? 19.481 -5.535 -8.959 1.00 88.44 87 ARG A N 1
ATOM 700 C CA . ARG A 1 87 ? 19.189 -5.065 -7.597 1.00 88.44 87 ARG A CA 1
ATOM 701 C C . ARG A 1 87 ? 17.694 -4.889 -7.354 1.00 88.44 87 ARG A C 1
ATOM 703 O O . ARG A 1 87 ? 17.232 -5.219 -6.272 1.00 88.44 87 ARG A O 1
ATOM 710 N N . TYR A 1 88 ? 16.955 -4.393 -8.343 1.00 88.38 88 TYR A N 1
ATOM 711 C CA . TYR A 1 88 ? 15.525 -4.121 -8.224 1.00 88.38 88 TYR A CA 1
ATOM 712 C C . TYR A 1 88 ? 14.771 -4.712 -9.412 1.00 88.38 88 TYR A C 1
ATOM 714 O O . TYR A 1 88 ? 15.083 -4.374 -10.555 1.00 88.38 88 TYR A O 1
ATOM 722 N N . ALA A 1 89 ? 13.776 -5.549 -9.138 1.00 89.19 89 ALA A N 1
ATOM 723 C CA . ALA A 1 89 ? 12.776 -5.960 -10.119 1.00 89.19 89 ALA A CA 1
ATOM 724 C C . ALA A 1 89 ? 11.394 -5.513 -9.655 1.00 89.19 89 ALA A C 1
ATOM 726 O O . ALA A 1 89 ? 11.123 -5.516 -8.456 1.00 89.19 89 ALA A O 1
ATOM 727 N N . MET A 1 90 ? 10.544 -5.134 -10.597 1.00 86.94 90 MET A N 1
ATOM 728 C CA . MET A 1 90 ? 9.161 -4.758 -10.369 1.00 86.94 90 MET A CA 1
ATOM 729 C C . MET A 1 90 ? 8.257 -5.561 -11.291 1.00 86.94 90 MET A C 1
ATOM 731 O O . MET A 1 90 ? 8.548 -5.676 -12.481 1.00 86.94 90 MET A O 1
ATOM 735 N N . ASP A 1 91 ? 7.158 -6.045 -10.730 1.00 82.56 91 ASP A N 1
ATOM 736 C CA . ASP A 1 91 ? 6.092 -6.729 -11.452 1.00 82.56 91 ASP A CA 1
ATOM 737 C C . ASP A 1 91 ? 4.739 -6.526 -10.724 1.00 82.56 91 ASP A C 1
ATOM 739 O O . ASP A 1 91 ? 4.700 -6.064 -9.576 1.00 82.56 91 ASP A O 1
ATOM 743 N N . ASP A 1 92 ? 3.630 -6.840 -11.395 1.00 72.75 92 ASP A N 1
ATOM 744 C CA . ASP A 1 92 ? 2.234 -6.765 -10.942 1.00 72.75 92 ASP A CA 1
ATOM 745 C C . ASP A 1 92 ? 1.877 -7.733 -9.805 1.00 72.75 92 ASP A C 1
ATOM 747 O O . ASP A 1 92 ? 0.740 -7.733 -9.332 1.00 72.75 92 ASP A O 1
ATOM 751 N N . CYS A 1 93 ? 2.866 -8.456 -9.278 1.00 62.09 93 CYS A N 1
ATOM 752 C CA . CYS A 1 93 ? 2.722 -9.426 -8.200 1.00 62.09 93 CYS A CA 1
ATOM 753 C C . CYS A 1 93 ? 2.004 -10.715 -8.638 1.00 62.09 93 CYS A C 1
ATOM 755 O O . CYS A 1 93 ? 1.406 -11.401 -7.804 1.00 62.09 93 CYS A O 1
ATOM 757 N N . ASP A 1 94 ? 2.088 -11.071 -9.924 1.00 74.69 94 ASP A N 1
ATOM 758 C CA . ASP A 1 94 ? 1.679 -12.401 -10.362 1.00 74.69 94 ASP A CA 1
ATOM 759 C C . ASP A 1 94 ? 2.612 -13.458 -9.74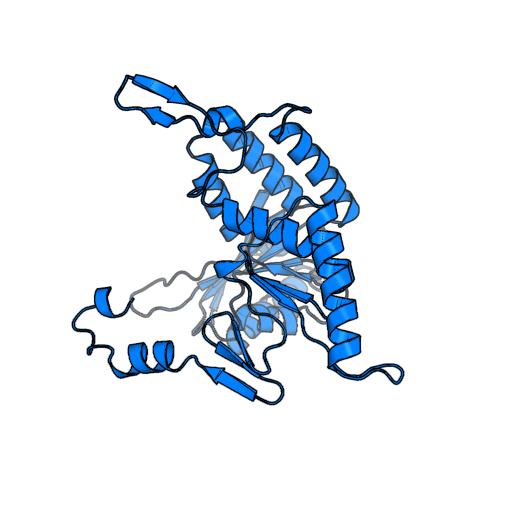8 1.00 74.69 94 ASP A C 1
ATOM 761 O O . ASP A 1 94 ? 3.839 -13.307 -9.705 1.00 74.69 94 ASP A O 1
ATOM 765 N N . GLN A 1 95 ? 2.028 -14.535 -9.220 1.00 77.88 95 GLN A N 1
ATOM 766 C CA . GLN A 1 95 ? 2.775 -15.525 -8.448 1.00 77.88 95 GLN A CA 1
ATOM 767 C C . GLN A 1 95 ? 3.822 -16.251 -9.309 1.00 77.88 95 GLN A C 1
ATOM 769 O O . GLN A 1 95 ? 4.901 -16.582 -8.809 1.00 77.88 95 GLN A O 1
ATOM 774 N N . ALA A 1 96 ? 3.546 -16.476 -10.598 1.00 82.75 96 ALA A N 1
ATOM 775 C CA . ALA A 1 96 ? 4.476 -17.143 -11.499 1.00 82.75 96 ALA A CA 1
ATOM 776 C C . ALA A 1 96 ? 5.697 -16.269 -11.802 1.00 82.75 96 ALA A C 1
ATOM 778 O O . ALA A 1 96 ? 6.833 -16.754 -11.746 1.00 82.75 96 ALA A O 1
ATOM 779 N N . GLU A 1 97 ? 5.474 -14.990 -12.087 1.00 84.62 97 GLU A N 1
ATOM 780 C CA . GLU A 1 97 ? 6.530 -14.023 -12.386 1.00 84.62 97 GLU A CA 1
ATOM 781 C C . GLU A 1 97 ? 7.397 -13.705 -11.164 1.00 84.62 97 GLU A C 1
ATOM 783 O O . GLU A 1 97 ? 8.631 -13.746 -11.245 1.00 84.62 97 GLU A O 1
ATOM 788 N N . CYS A 1 98 ? 6.770 -13.483 -10.005 1.00 85.00 98 CYS A N 1
ATOM 789 C CA . CYS A 1 98 ? 7.467 -13.247 -8.741 1.00 85.00 98 CYS A CA 1
ATOM 790 C C . CYS A 1 98 ? 8.398 -14.408 -8.384 1.00 85.00 98 CYS A C 1
ATOM 792 O O . CYS A 1 98 ? 9.579 -14.201 -8.082 1.00 85.00 98 CYS A O 1
ATOM 794 N N . ASN A 1 99 ? 7.883 -15.639 -8.456 1.00 89.12 99 ASN A N 1
ATOM 795 C CA . ASN A 1 99 ? 8.666 -16.829 -8.148 1.00 89.12 99 ASN A CA 1
ATOM 796 C C . ASN A 1 99 ? 9.789 -17.042 -9.170 1.00 89.12 99 ASN A C 1
ATOM 798 O O . ASN A 1 99 ? 10.898 -17.419 -8.793 1.00 89.12 99 ASN A O 1
ATOM 802 N N . ALA A 1 100 ? 9.536 -16.772 -10.454 1.00 90.69 100 ALA A N 1
ATOM 803 C CA . ALA A 1 100 ? 10.549 -16.870 -11.500 1.00 90.69 100 ALA A CA 1
ATOM 804 C C . ALA A 1 100 ? 11.684 -15.854 -11.297 1.00 90.69 100 ALA A C 1
ATOM 806 O O . ALA A 1 100 ? 12.859 -16.211 -11.387 1.00 90.69 100 ALA A O 1
ATOM 807 N N . LEU A 1 101 ? 11.360 -14.600 -10.974 1.00 90.94 101 LEU A N 1
ATOM 808 C CA . LEU A 1 101 ? 12.349 -13.573 -10.647 1.00 90.94 101 LEU A CA 1
ATOM 809 C C . LEU A 1 101 ? 13.188 -13.959 -9.425 1.00 90.94 101 LEU A C 1
ATOM 811 O O . LEU A 1 101 ? 14.415 -13.838 -9.463 1.00 90.94 101 LEU A O 1
ATOM 815 N N . ALA A 1 102 ? 12.545 -14.454 -8.364 1.00 90.00 102 ALA A N 1
ATOM 816 C CA . ALA A 1 102 ? 13.230 -14.930 -7.167 1.00 90.00 102 ALA A CA 1
ATOM 817 C C . ALA A 1 102 ? 14.158 -16.117 -7.477 1.00 90.00 102 ALA A C 1
ATOM 819 O O . ALA A 1 102 ? 15.312 -16.107 -7.063 1.00 90.00 102 ALA A O 1
ATOM 820 N N . ALA A 1 103 ? 13.709 -17.088 -8.274 1.00 92.62 103 ALA A N 1
ATOM 821 C CA . ALA A 1 103 ? 14.526 -18.236 -8.667 1.00 92.62 103 ALA A CA 1
ATOM 822 C C . ALA A 1 103 ? 15.738 -17.851 -9.536 1.00 92.62 103 ALA A C 1
ATOM 824 O O . ALA A 1 103 ? 16.761 -18.529 -9.508 1.00 92.62 103 ALA A O 1
ATOM 825 N N . VAL A 1 104 ? 15.641 -16.778 -10.330 1.00 92.75 104 VAL A N 1
ATOM 826 C CA . VAL A 1 104 ? 16.699 -16.390 -11.280 1.00 92.75 104 VAL A CA 1
ATOM 827 C C . VAL A 1 104 ? 17.673 -15.359 -10.713 1.00 92.75 104 VAL A C 1
ATOM 829 O O . VAL A 1 104 ? 18.843 -15.359 -11.107 1.00 92.75 104 VAL A O 1
ATOM 832 N N . PHE A 1 105 ? 17.217 -14.473 -9.825 1.00 91.69 105 PHE A N 1
ATOM 833 C CA . PHE A 1 105 ? 18.011 -13.356 -9.296 1.00 91.69 105 PHE A CA 1
ATOM 834 C C . PHE A 1 105 ? 18.109 -13.319 -7.763 1.00 91.69 105 PHE A C 1
ATOM 836 O O . PHE A 1 105 ? 18.879 -12.513 -7.238 1.00 91.69 105 PHE A O 1
ATOM 843 N N . GLY A 1 106 ? 17.375 -14.177 -7.049 1.00 87.12 106 GLY A N 1
ATOM 844 C CA . GLY A 1 106 ? 17.289 -14.180 -5.585 1.00 87.12 106 GLY A CA 1
ATOM 845 C C . GLY A 1 106 ? 18.584 -14.549 -4.862 1.00 87.12 106 GLY A C 1
ATOM 846 O O . GLY A 1 106 ? 18.775 -14.111 -3.732 1.00 87.12 106 GLY A O 1
ATOM 847 N N . ASP A 1 107 ? 19.513 -15.243 -5.527 1.00 86.88 107 ASP A N 1
ATOM 848 C CA . ASP A 1 107 ? 20.841 -15.561 -4.972 1.00 86.88 107 ASP A CA 1
ATOM 849 C C . ASP A 1 107 ? 21.690 -14.304 -4.695 1.00 86.88 107 ASP A C 1
ATOM 851 O O . ASP A 1 107 ? 22.697 -14.359 -3.989 1.00 86.88 107 ASP A O 1
ATOM 855 N N . ASN A 1 108 ? 21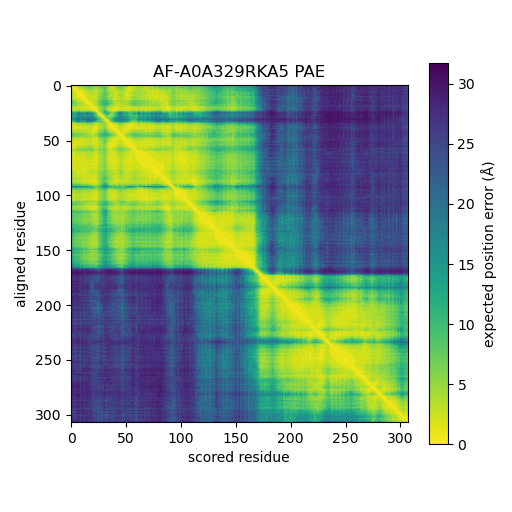.308 -13.148 -5.249 1.00 85.94 108 ASN A N 1
ATOM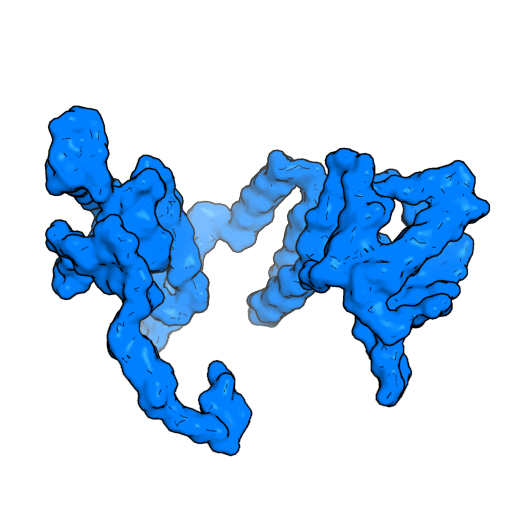 856 C CA . ASN A 1 108 ? 21.942 -11.876 -4.934 1.00 85.94 108 ASN A CA 1
ATOM 857 C C . ASN A 1 108 ? 21.350 -11.293 -3.632 1.00 85.94 108 ASN A C 1
ATOM 859 O O . ASN A 1 108 ? 20.210 -10.833 -3.644 1.00 85.94 108 ASN A O 1
ATOM 863 N N . PRO A 1 109 ? 22.117 -11.157 -2.534 1.00 84.44 109 PRO A N 1
ATOM 864 C CA . PRO A 1 109 ? 21.600 -10.634 -1.261 1.00 84.44 109 PRO A CA 1
ATOM 865 C C . PRO A 1 109 ? 21.122 -9.174 -1.340 1.00 84.44 109 PRO A C 1
ATOM 867 O O . PRO A 1 109 ? 20.347 -8.710 -0.498 1.00 84.44 109 PRO A O 1
ATOM 870 N N . SER A 1 110 ? 21.568 -8.431 -2.359 1.00 84.50 110 SER A N 1
ATOM 871 C CA . SER A 1 110 ? 21.118 -7.062 -2.630 1.00 84.50 110 SER A CA 1
ATOM 872 C C . SER A 1 110 ? 19.842 -6.991 -3.476 1.00 84.50 110 SER A C 1
ATOM 874 O O . SER A 1 110 ? 19.312 -5.894 -3.648 1.00 84.50 110 SER A O 1
ATOM 876 N N . TYR A 1 111 ? 19.358 -8.115 -4.014 1.00 89.00 111 TYR A N 1
ATOM 877 C CA . TYR A 1 111 ? 18.137 -8.172 -4.812 1.00 89.00 111 TYR A CA 1
ATOM 878 C C . TYR A 1 111 ? 16.907 -7.852 -3.959 1.00 89.00 111 TYR A C 1
ATOM 880 O O . TYR A 1 111 ? 16.767 -8.310 -2.822 1.00 89.00 111 TYR A O 1
ATOM 888 N N . ARG A 1 112 ? 16.010 -7.036 -4.506 1.00 86.44 112 ARG A N 1
ATOM 889 C CA . ARG A 1 112 ? 14.730 -6.674 -3.908 1.00 86.44 112 ARG A CA 1
ATOM 890 C C . ARG A 1 112 ? 13.653 -6.710 -4.984 1.00 86.44 112 ARG A C 1
ATOM 892 O O . ARG A 1 112 ? 13.785 -6.061 -6.022 1.00 86.44 112 ARG A O 1
ATOM 899 N N . PHE A 1 113 ? 12.588 -7.446 -4.699 1.00 85.62 113 PHE A N 1
ATOM 900 C CA . PHE A 1 113 ? 11.351 -7.378 -5.460 1.00 85.62 113 PHE A CA 1
ATOM 901 C C . PHE A 1 113 ? 10.535 -6.163 -5.002 1.00 85.62 113 PHE A C 1
ATOM 903 O O . PHE A 1 113 ? 10.448 -5.886 -3.804 1.00 85.62 113 PHE A O 1
ATOM 910 N N . LEU A 1 114 ? 9.965 -5.428 -5.951 1.00 81.69 114 LEU A N 1
ATOM 911 C CA . LEU A 1 114 ? 9.129 -4.256 -5.731 1.00 81.69 114 LEU A CA 1
ATOM 912 C C . LEU A 1 114 ? 7.734 -4.542 -6.290 1.00 81.69 114 LEU A C 1
ATOM 914 O O . LEU A 1 114 ? 7.605 -4.987 -7.426 1.00 81.69 114 LEU A O 1
ATOM 918 N N . MET A 1 115 ? 6.688 -4.229 -5.525 1.00 77.19 115 MET A N 1
ATOM 919 C CA . MET A 1 115 ? 5.329 -4.245 -6.072 1.00 77.19 115 MET A CA 1
ATOM 920 C C . MET A 1 115 ? 5.183 -3.215 -7.196 1.00 77.19 115 MET A C 1
ATOM 922 O O . MET A 1 115 ? 5.835 -2.162 -7.176 1.00 77.19 115 MET A O 1
ATOM 926 N N . CYS A 1 116 ? 4.287 -3.494 -8.142 1.00 77.44 116 CYS A N 1
ATOM 927 C CA . CYS A 1 116 ? 4.042 -2.610 -9.268 1.00 77.44 116 CYS A CA 1
ATOM 928 C C . CYS A 1 116 ? 3.628 -1.194 -8.847 1.00 77.44 116 CYS A C 1
ATOM 930 O O . CYS A 1 116 ? 2.561 -0.938 -8.283 1.00 77.44 116 CYS A O 1
ATOM 932 N N . PHE A 1 117 ? 4.480 -0.241 -9.214 1.00 79.06 117 PHE A N 1
ATOM 933 C CA . PHE A 1 117 ? 4.259 1.181 -9.006 1.00 79.06 117 PHE A CA 1
ATOM 934 C C . PHE A 1 117 ? 3.206 1.764 -9.960 1.00 79.06 117 PHE A C 1
ATOM 936 O O . PHE A 1 117 ? 2.540 2.739 -9.615 1.00 79.06 117 PHE A O 1
ATOM 943 N N . PHE A 1 118 ? 2.986 1.168 -11.136 1.00 78.00 118 PHE A N 1
ATOM 944 C CA . PHE A 1 118 ? 2.016 1.684 -12.107 1.00 78.00 118 PHE A CA 1
ATOM 945 C C . PHE A 1 118 ? 0.571 1.608 -11.602 1.00 78.00 118 PHE A C 1
ATOM 947 O O . PHE A 1 118 ? -0.225 2.497 -11.909 1.00 78.00 118 PHE A O 1
ATOM 954 N N . HIS A 1 119 ? 0.240 0.633 -10.750 1.00 77.75 119 HIS A N 1
ATOM 955 C CA . HIS A 1 119 ? -1.047 0.598 -10.051 1.00 77.75 119 HIS A CA 1
ATOM 956 C C . HIS A 1 119 ? -1.242 1.812 -9.135 1.00 77.75 119 HIS A C 1
ATOM 958 O O . HIS A 1 119 ? -2.314 2.426 -9.142 1.00 77.75 119 HIS A O 1
ATOM 964 N N . VAL A 1 120 ? -0.193 2.204 -8.406 1.00 83.19 120 VAL A N 1
ATOM 965 C CA . VAL A 1 120 ? -0.194 3.415 -7.573 1.00 83.19 120 VAL A CA 1
ATOM 966 C C . VAL A 1 120 ? -0.368 4.648 -8.454 1.00 83.19 120 VAL A C 1
ATOM 968 O O . VAL A 1 120 ? -1.276 5.441 -8.217 1.00 83.19 120 VAL A O 1
ATOM 971 N N . VAL A 1 121 ? 0.428 4.781 -9.520 1.00 86.25 121 VAL A N 1
ATOM 972 C CA . VAL A 1 121 ? 0.352 5.924 -10.444 1.00 86.25 121 VAL A CA 1
ATOM 973 C C . VAL A 1 121 ? -1.031 6.041 -11.080 1.00 86.25 121 VAL A C 1
ATOM 975 O O . VAL A 1 121 ? -1.575 7.139 -11.125 1.00 86.25 121 VAL A O 1
ATOM 978 N N . LYS A 1 122 ? -1.650 4.935 -11.507 1.00 83.69 122 LYS A N 1
ATOM 979 C CA . LYS A 1 122 ? -3.011 4.931 -12.066 1.00 83.69 122 LYS A CA 1
ATOM 980 C C . LYS A 1 122 ? -4.032 5.481 -11.068 1.00 83.69 122 LYS A C 1
ATOM 982 O O . LYS A 1 122 ? -4.898 6.269 -11.445 1.00 83.69 122 LYS A O 1
ATOM 987 N N . LYS A 1 123 ? -3.932 5.097 -9.792 1.00 85.75 123 LYS A N 1
ATOM 988 C CA . LYS A 1 123 ? -4.806 5.616 -8.727 1.00 85.75 123 LYS A CA 1
ATOM 989 C C . LYS A 1 123 ? -4.537 7.094 -8.446 1.00 85.75 123 LYS A C 1
ATOM 991 O O . LYS A 1 123 ? -5.489 7.865 -8.368 1.00 85.75 123 LYS A O 1
ATOM 996 N N . VAL A 1 124 ? -3.267 7.499 -8.382 1.00 87.69 124 VAL A N 1
ATOM 997 C CA . VAL A 1 124 ? -2.863 8.905 -8.212 1.00 87.69 124 VAL A CA 1
ATOM 998 C C . VAL A 1 124 ? -3.394 9.761 -9.358 1.00 87.69 124 VAL A C 1
ATOM 1000 O O . VAL A 1 124 ? -4.022 10.780 -9.107 1.00 87.69 124 VAL A O 1
ATOM 1003 N N . GLN A 1 125 ? -3.231 9.323 -10.608 1.00 88.62 125 GLN A N 1
ATOM 1004 C CA . GLN A 1 125 ? -3.732 10.025 -11.791 1.00 88.62 125 GLN A CA 1
ATOM 1005 C C . GLN A 1 125 ? -5.243 10.237 -11.750 1.00 88.62 125 GLN A C 1
ATOM 1007 O O . GLN A 1 125 ? -5.706 11.295 -12.154 1.00 88.62 125 GLN A O 1
ATOM 1012 N N . VAL A 1 126 ? -6.012 9.257 -11.263 1.00 88.00 126 VAL A N 1
ATOM 1013 C CA . VAL A 1 126 ? -7.461 9.410 -11.063 1.00 88.00 126 VAL A CA 1
ATOM 1014 C C . VAL A 1 126 ? -7.757 10.434 -9.968 1.00 88.00 126 VAL A C 1
ATOM 1016 O O . VAL A 1 126 ? -8.608 11.294 -10.174 1.00 88.00 126 VAL A O 1
ATOM 1019 N N . ALA A 1 127 ? -7.044 10.369 -8.842 1.00 82.69 127 ALA A N 1
ATOM 1020 C CA . ALA A 1 127 ? -7.258 11.251 -7.697 1.00 82.69 127 ALA A CA 1
ATOM 1021 C C . ALA A 1 127 ? -6.920 12.723 -7.993 1.00 82.69 127 ALA A C 1
ATOM 1023 O O . ALA A 1 127 ? -7.603 13.611 -7.497 1.00 82.69 127 ALA A O 1
ATOM 1024 N N . ILE A 1 128 ? -5.912 12.986 -8.829 1.00 87.75 128 ILE A N 1
ATOM 1025 C CA . ILE A 1 128 ? -5.489 14.351 -9.186 1.00 87.75 128 ILE A CA 1
ATOM 1026 C C . ILE A 1 128 ? -6.225 14.927 -10.402 1.00 87.75 128 ILE A C 1
ATOM 1028 O O . ILE A 1 128 ? -5.946 16.061 -10.780 1.00 87.75 128 ILE A O 1
ATOM 1032 N N . LYS A 1 129 ? -7.152 14.190 -11.037 1.00 86.31 129 LYS A N 1
ATOM 1033 C CA . LYS A 1 129 ? -7.951 14.721 -12.163 1.00 86.31 129 LYS A CA 1
ATOM 1034 C C . LYS A 1 129 ? -8.635 16.063 -11.866 1.00 86.31 129 LYS A C 1
ATOM 1036 O O . LYS A 1 129 ? -8.689 16.875 -12.784 1.00 86.31 129 LYS A O 1
ATOM 1041 N N . PRO A 1 130 ? -9.158 16.318 -10.650 1.00 86.25 130 PRO A N 1
ATOM 1042 C CA . PRO A 1 130 ? -9.790 17.598 -10.334 1.00 86.25 130 PRO A CA 1
ATOM 1043 C C . PRO A 1 130 ? -8.799 18.762 -10.163 1.00 86.25 130 PRO A C 1
ATOM 1045 O O . PRO A 1 130 ? -9.229 19.901 -10.017 1.00 86.25 130 PRO A O 1
ATOM 1048 N N . PHE A 1 131 ? -7.489 18.499 -10.110 1.00 83.50 131 PHE A N 1
ATOM 1049 C CA . PHE A 1 131 ? -6.485 19.504 -9.767 1.00 83.50 131 PHE A CA 1
ATOM 1050 C C . PHE A 1 131 ? -6.104 20.325 -11.005 1.00 83.50 131 PHE A C 1
ATOM 1052 O O . PHE A 1 131 ? -6.249 19.877 -12.144 1.00 83.50 131 PHE A O 1
ATOM 1059 N N . SER A 1 132 ? -5.546 21.521 -10.792 1.00 87.88 132 SER A N 1
ATOM 1060 C CA . SER A 1 132 ? -4.943 22.288 -11.887 1.00 87.88 132 SER A CA 1
ATOM 1061 C C . SER A 1 132 ? -3.799 21.500 -12.536 1.00 87.88 132 SER A C 1
ATOM 1063 O O . SER A 1 132 ? -3.127 20.699 -11.882 1.00 87.88 132 SER A O 1
ATOM 1065 N N . SER A 1 133 ? -3.530 21.749 -13.819 1.00 85.56 133 SER A N 1
ATOM 1066 C CA . SER A 1 133 ? -2.464 21.058 -14.560 1.00 85.56 133 SER A CA 1
ATOM 1067 C C . SER A 1 133 ? -1.096 21.171 -13.873 1.00 85.56 133 SER A C 1
ATOM 1069 O O . SER A 1 133 ? -0.363 20.186 -13.797 1.00 85.56 133 SER A O 1
ATOM 1071 N N . GLY A 1 134 ? -0.778 22.340 -13.306 1.00 84.69 134 GLY A N 1
ATOM 1072 C CA . GLY A 1 134 ? 0.455 22.567 -12.547 1.00 84.69 134 GLY A CA 1
ATOM 1073 C C . GLY A 1 134 ? 0.520 21.773 -11.238 1.00 84.69 134 GLY A C 1
ATOM 1074 O O . GLY A 1 134 ? 1.551 21.167 -10.935 1.00 84.69 134 GLY A O 1
ATOM 1075 N N . ALA A 1 135 ? -0.583 21.712 -10.484 1.00 84.31 135 ALA A N 1
ATOM 1076 C CA . ALA A 1 135 ? -0.655 20.938 -9.246 1.00 84.31 135 ALA A CA 1
ATOM 1077 C C . ALA A 1 135 ? -0.595 19.427 -9.523 1.00 84.31 135 ALA A C 1
ATOM 1079 O O . ALA A 1 135 ? 0.189 18.718 -8.896 1.00 84.31 135 ALA A O 1
ATOM 1080 N N . ALA A 1 136 ? -1.336 18.940 -10.523 1.00 86.69 136 ALA A N 1
ATOM 1081 C CA . ALA A 1 136 ? -1.301 17.543 -10.948 1.00 86.69 136 ALA A CA 1
ATOM 1082 C C . ALA A 1 136 ? 0.103 17.116 -11.421 1.00 86.69 136 ALA A C 1
ATOM 1084 O O . ALA A 1 136 ? 0.601 16.059 -11.025 1.00 86.69 136 ALA A O 1
ATOM 1085 N N . ALA A 1 137 ? 0.778 17.953 -12.219 1.00 87.00 137 ALA A N 1
ATOM 1086 C CA . ALA A 1 137 ? 2.151 17.703 -12.656 1.00 87.00 137 ALA A CA 1
ATOM 1087 C C . ALA A 1 137 ? 3.137 17.668 -11.478 1.00 87.00 137 ALA A C 1
ATOM 1089 O O . ALA A 1 137 ? 4.028 16.816 -11.450 1.00 87.00 137 ALA A O 1
ATOM 1090 N N . THR A 1 138 ? 2.953 18.550 -10.492 1.00 89.12 138 THR A N 1
ATOM 1091 C CA . THR A 1 138 ? 3.757 18.572 -9.262 1.00 89.12 138 THR A CA 1
ATOM 1092 C C . THR A 1 138 ? 3.559 17.290 -8.462 1.00 89.12 138 THR A C 1
ATOM 1094 O O . THR A 1 138 ? 4.535 16.602 -8.189 1.00 89.12 138 THR A O 1
ATOM 1097 N N . VAL A 1 139 ? 2.313 16.902 -8.168 1.00 89.94 139 VAL A N 1
ATOM 1098 C CA . VAL A 1 139 ? 2.015 15.669 -7.421 1.00 89.94 139 VAL A CA 1
ATOM 1099 C C . VAL A 1 139 ? 2.615 14.448 -8.111 1.00 89.94 139 VAL A C 1
ATOM 1101 O O . VAL A 1 139 ? 3.314 13.666 -7.470 1.00 89.94 139 VAL A O 1
ATOM 1104 N N . LEU A 1 140 ? 2.415 14.301 -9.427 1.00 89.81 140 LEU A N 1
ATOM 1105 C CA . LEU A 1 140 ? 3.026 13.202 -10.176 1.00 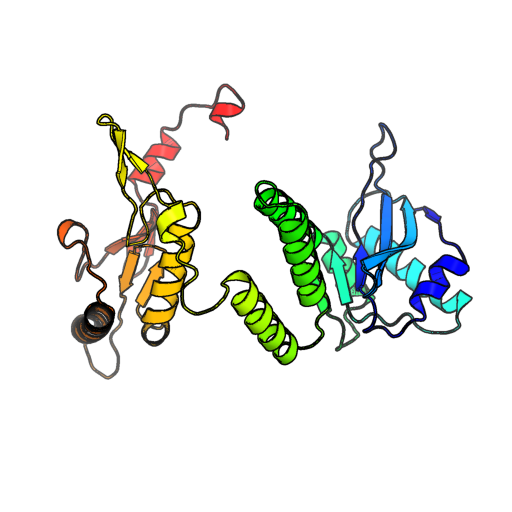89.81 140 LEU A CA 1
ATOM 1106 C C . LEU A 1 140 ? 4.548 13.228 -10.060 1.00 89.81 140 LEU A C 1
ATOM 1108 O O . LEU A 1 140 ? 5.146 12.190 -9.786 1.00 89.81 140 LEU A O 1
ATOM 1112 N N . ARG A 1 141 ? 5.181 14.392 -10.244 1.00 89.00 141 ARG A N 1
ATOM 1113 C CA . ARG A 1 141 ? 6.638 14.519 -10.165 1.00 89.00 141 ARG A CA 1
ATOM 1114 C C . ARG A 1 141 ? 7.170 14.043 -8.817 1.00 89.00 141 ARG A C 1
ATOM 1116 O O . ARG A 1 141 ? 8.059 13.200 -8.817 1.00 89.00 141 ARG A O 1
ATOM 1123 N N . GLU A 1 142 ? 6.603 14.528 -7.723 1.00 91.19 142 GLU A N 1
ATOM 1124 C CA . GLU A 1 142 ? 7.029 14.187 -6.363 1.00 91.19 142 GLU A CA 1
ATOM 1125 C C . GLU A 1 142 ? 6.791 12.695 -6.045 1.00 91.19 142 GLU A C 1
ATOM 1127 O O . GLU A 1 142 ? 7.652 12.040 -5.462 1.00 91.19 142 GLU A O 1
ATOM 1132 N N . VAL A 1 143 ? 5.668 12.108 -6.490 1.00 90.44 143 VAL A N 1
ATOM 1133 C CA . VAL A 1 143 ? 5.389 10.664 -6.325 1.00 90.44 143 VAL A CA 1
ATOM 1134 C C . VAL A 1 143 ? 6.409 9.803 -7.080 1.00 90.44 143 VAL A C 1
ATOM 1136 O O . VAL A 1 143 ? 6.871 8.788 -6.555 1.00 90.44 143 VAL A O 1
ATOM 1139 N N . TYR A 1 144 ? 6.799 10.205 -8.295 1.00 87.44 144 TYR A N 1
ATOM 1140 C CA . TYR A 1 144 ? 7.884 9.548 -9.029 1.00 87.44 144 TYR A CA 1
ATOM 1141 C C . TYR A 1 144 ? 9.231 9.702 -8.313 1.00 87.44 144 TYR A C 1
ATOM 1143 O O . TYR A 1 144 ? 9.983 8.732 -8.233 1.00 87.44 144 TYR A O 1
ATOM 1151 N N . ASP A 1 145 ? 9.546 10.884 -7.783 1.00 87.38 145 ASP A N 1
ATOM 1152 C CA . ASP A 1 145 ? 10.814 11.110 -7.085 1.00 87.38 145 ASP A CA 1
ATOM 1153 C C . ASP A 1 145 ? 10.915 10.233 -5.832 1.00 87.38 145 ASP A C 1
ATOM 1155 O O . ASP A 1 145 ? 11.921 9.538 -5.666 1.00 87.38 145 ASP A O 1
ATOM 1159 N N . LEU A 1 146 ? 9.831 10.144 -5.048 1.00 88.62 146 LEU A N 1
ATOM 1160 C CA . LEU A 1 146 ? 9.698 9.236 -3.904 1.00 88.62 146 LEU A CA 1
ATOM 1161 C C . LEU A 1 146 ? 9.936 7.768 -4.288 1.00 88.62 146 LEU A C 1
ATOM 1163 O O . LEU A 1 146 ? 10.638 7.047 -3.577 1.00 88.62 146 LEU A O 1
ATOM 1167 N N . HIS A 1 147 ? 9.404 7.325 -5.428 1.00 84.94 147 HIS A N 1
ATOM 1168 C CA . HIS A 1 147 ? 9.567 5.951 -5.907 1.00 84.94 147 HIS A CA 1
ATOM 1169 C C . HIS A 1 147 ? 11.031 5.578 -6.208 1.00 84.94 147 HIS A C 1
ATOM 1171 O O . HIS A 1 147 ? 11.453 4.441 -5.984 1.00 84.94 147 HIS A O 1
ATOM 1177 N N . PHE A 1 148 ? 11.836 6.529 -6.691 1.00 80.81 148 PHE A N 1
ATOM 1178 C CA . PHE A 1 148 ? 13.237 6.288 -7.054 1.00 80.81 148 PHE A CA 1
ATOM 1179 C C . PHE A 1 148 ? 14.240 6.518 -5.910 1.00 80.81 148 PHE A C 1
ATOM 1181 O O . PHE A 1 148 ? 15.458 6.358 -6.118 1.00 80.81 148 PHE A O 1
ATOM 1188 N N . VAL A 1 149 ? 13.770 6.849 -4.702 1.00 82.75 149 VAL A N 1
ATOM 1189 C CA . VAL A 1 149 ? 14.629 6.976 -3.518 1.00 82.75 149 VAL A CA 1
ATOM 1190 C C . VAL A 1 149 ? 15.213 5.612 -3.125 1.00 82.75 149 VAL A C 1
ATOM 1192 O O . VAL A 1 149 ? 14.597 4.564 -3.296 1.00 82.75 149 VAL A O 1
ATOM 1195 N N . ARG A 1 150 ? 16.470 5.600 -2.661 1.00 75.56 150 ARG A N 1
ATOM 1196 C CA . ARG A 1 150 ? 17.276 4.372 -2.482 1.00 75.56 150 ARG A CA 1
ATOM 1197 C C . ARG A 1 150 ? 17.557 4.001 -1.027 1.00 75.56 150 ARG A C 1
ATOM 1199 O O . ARG A 1 150 ? 18.229 3.002 -0.782 1.00 75.56 150 ARG A O 1
ATOM 1206 N N . SER A 1 151 ? 17.069 4.792 -0.080 1.00 78.25 151 SER A N 1
ATOM 1207 C CA . SER A 1 151 ? 17.197 4.534 1.350 1.00 78.25 151 SER A CA 1
ATOM 1208 C C . SER A 1 151 ? 15.915 4.950 2.059 1.00 78.25 151 SER A C 1
ATOM 1210 O O . SER A 1 151 ? 15.233 5.884 1.637 1.00 78.25 151 SER A O 1
ATOM 1212 N N . LEU A 1 152 ? 15.598 4.265 3.156 1.00 77.38 152 LEU A N 1
ATOM 1213 C CA . LEU A 1 152 ? 14.452 4.625 3.984 1.00 77.38 152 LEU A CA 1
ATOM 1214 C C . LEU A 1 152 ? 14.605 6.039 4.564 1.00 77.38 152 LEU A C 1
ATOM 1216 O O . LEU A 1 152 ? 13.638 6.786 4.602 1.00 77.38 152 LEU A O 1
ATOM 1220 N N . VAL A 1 153 ? 15.822 6.423 4.964 1.00 84.06 153 VAL A N 1
ATOM 1221 C CA . VAL A 1 153 ? 16.102 7.744 5.550 1.00 84.06 153 VAL A CA 1
ATOM 1222 C C . VAL A 1 153 ? 15.796 8.857 4.551 1.00 84.06 153 VAL A C 1
ATOM 1224 O O . VAL A 1 153 ? 14.942 9.695 4.823 1.00 84.06 153 VAL A O 1
ATOM 1227 N N . SER A 1 154 ? 16.395 8.808 3.357 1.00 87.19 154 SER A N 1
ATOM 1228 C CA . SER A 1 154 ? 16.151 9.816 2.322 1.00 87.19 154 SER A CA 1
ATOM 1229 C C . SER A 1 154 ? 14.699 9.801 1.841 1.00 87.19 154 SER A C 1
ATOM 1231 O O . SER A 1 154 ? 14.173 10.840 1.454 1.00 87.19 154 SER A O 1
ATOM 1233 N N . TYR A 1 155 ? 14.035 8.637 1.868 1.00 86.94 155 TYR A N 1
ATOM 1234 C CA . TYR A 1 155 ? 12.620 8.534 1.512 1.00 86.94 155 TYR A CA 1
ATOM 1235 C C . TYR A 1 155 ? 11.760 9.281 2.526 1.00 86.94 155 TYR A C 1
ATOM 1237 O O . TYR A 1 155 ? 10.909 10.072 2.139 1.00 86.94 155 TYR A O 1
ATOM 1245 N N . LEU A 1 156 ? 12.002 9.071 3.822 1.00 86.12 156 LEU A N 1
ATOM 1246 C CA . LEU A 1 156 ? 11.268 9.750 4.887 1.00 86.12 156 LEU A CA 1
ATOM 1247 C C . LEU A 1 156 ? 11.539 11.259 4.897 1.00 86.12 156 LEU A C 1
ATOM 1249 O O . LEU A 1 156 ? 10.612 12.032 5.123 1.00 86.12 156 LEU A O 1
ATOM 1253 N N . GLU A 1 157 ? 12.774 11.688 4.638 1.00 91.31 157 GLU A N 1
ATOM 1254 C CA . GLU A 1 157 ? 13.127 13.108 4.507 1.00 91.31 157 GLU A CA 1
ATOM 1255 C C . GLU A 1 157 ? 12.397 13.767 3.333 1.00 91.31 157 GLU A C 1
ATOM 1257 O O . GLU A 1 157 ? 11.733 14.788 3.518 1.00 91.31 157 GLU A O 1
ATOM 1262 N N . MET A 1 158 ? 12.450 13.148 2.148 1.00 91.94 158 MET A N 1
ATOM 1263 C CA . MET A 1 158 ? 11.742 13.631 0.963 1.00 91.94 158 MET A CA 1
ATOM 1264 C C . MET A 1 158 ? 10.232 13.634 1.190 1.00 91.94 158 MET A C 1
ATOM 1266 O O . MET A 1 158 ? 9.587 14.641 0.934 1.00 91.94 158 MET A O 1
ATOM 1270 N N . LEU A 1 159 ? 9.668 12.556 1.742 1.00 88.56 159 LEU A N 1
ATOM 1271 C CA . LEU A 1 159 ? 8.238 12.454 2.028 1.00 88.56 159 LEU A CA 1
ATOM 1272 C C . LEU A 1 159 ? 7.777 13.565 2.968 1.00 88.56 159 LEU A C 1
ATOM 1274 O O . LEU A 1 159 ? 6.739 14.169 2.728 1.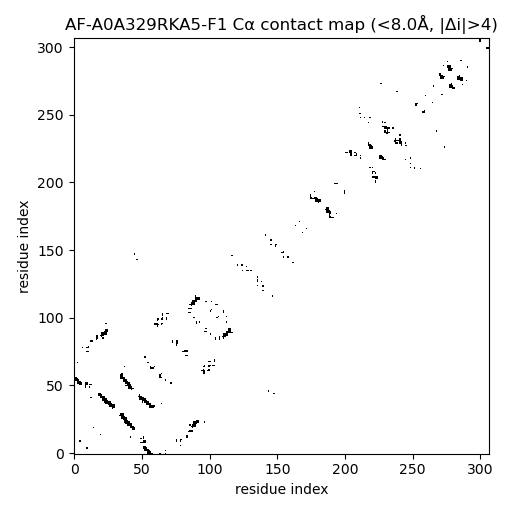00 88.56 159 LEU A O 1
ATOM 1278 N N . ARG A 1 160 ? 8.545 13.871 4.018 1.00 86.38 160 ARG A N 1
ATOM 1279 C CA . ARG A 1 160 ? 8.230 14.987 4.921 1.00 86.38 160 ARG A CA 1
ATOM 1280 C C . ARG A 1 160 ? 8.256 16.327 4.193 1.00 86.38 160 ARG A C 1
ATOM 1282 O O . ARG A 1 160 ? 7.357 17.129 4.415 1.00 86.38 160 ARG A O 1
ATOM 1289 N N . ALA A 1 161 ? 9.246 16.564 3.333 1.00 87.12 161 ALA A N 1
ATOM 1290 C CA . ALA A 1 161 ? 9.326 17.792 2.543 1.00 87.12 161 ALA A CA 1
ATOM 1291 C C . ALA A 1 161 ? 8.145 17.917 1.565 1.00 87.12 161 ALA A C 1
ATOM 1293 O O . ALA A 1 161 ? 7.482 18.951 1.541 1.00 87.12 161 ALA A O 1
ATOM 1294 N N . VAL A 1 162 ? 7.833 16.842 0.834 1.00 88.75 162 VAL A N 1
ATOM 1295 C CA . VAL A 1 162 ? 6.693 16.744 -0.091 1.00 88.75 162 VAL A CA 1
ATOM 1296 C C . VAL A 1 162 ? 5.387 17.012 0.648 1.00 88.75 162 VAL A C 1
ATOM 1298 O O . VAL A 1 162 ? 4.612 17.866 0.236 1.00 88.75 162 VAL A O 1
ATOM 1301 N N . LEU A 1 163 ? 5.157 16.325 1.771 1.00 83.12 163 LEU A N 1
ATOM 1302 C CA . LEU A 1 163 ? 3.955 16.506 2.580 1.00 83.12 163 LEU A CA 1
ATOM 1303 C C . LEU A 1 163 ? 3.873 17.920 3.144 1.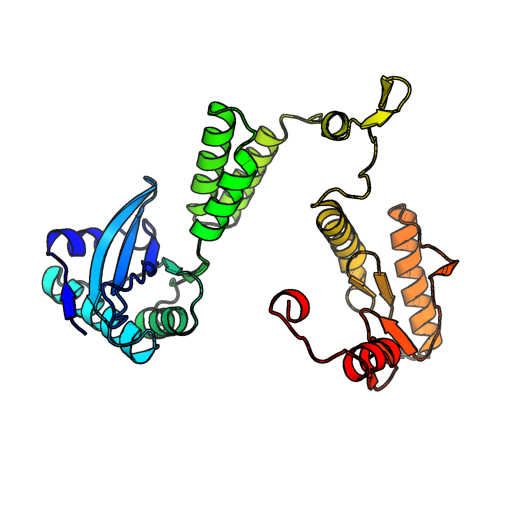00 83.12 163 LEU A C 1
ATOM 1305 O O . LEU A 1 163 ? 2.796 18.493 3.121 1.00 83.12 163 LEU A O 1
ATOM 1309 N N . LYS A 1 164 ? 4.984 18.518 3.588 1.00 80.94 164 LYS A N 1
ATOM 1310 C CA . LYS A 1 164 ? 4.996 19.911 4.050 1.00 80.94 164 LYS A CA 1
ATOM 1311 C C . LYS A 1 164 ? 4.620 20.890 2.930 1.00 80.94 164 LYS A C 1
ATOM 1313 O O . LYS A 1 164 ? 3.924 21.863 3.195 1.00 80.94 164 LYS A O 1
ATOM 1318 N N . LEU A 1 165 ? 5.075 20.640 1.701 1.00 82.19 165 LEU A N 1
ATOM 1319 C CA . LEU A 1 165 ? 4.733 21.453 0.530 1.00 82.19 165 LEU A CA 1
ATOM 1320 C C . LEU A 1 165 ? 3.272 21.265 0.110 1.00 82.19 165 LEU A C 1
ATOM 1322 O O . LEU A 1 165 ? 2.591 22.241 -0.186 1.00 82.19 165 LEU A O 1
ATOM 1326 N N . TRP A 1 166 ? 2.786 20.023 0.084 1.00 81.06 166 TRP A N 1
ATOM 1327 C CA . TRP A 1 166 ? 1.404 19.704 -0.288 1.00 81.06 166 TRP A CA 1
ATOM 1328 C C . TRP A 1 166 ? 0.402 20.196 0.752 1.00 81.06 166 TRP A C 1
ATOM 1330 O O . TRP A 1 166 ? -0.663 20.682 0.393 1.00 81.06 166 TRP A O 1
ATOM 1340 N N . LEU A 1 167 ? 0.768 20.101 2.028 1.00 73.25 167 LEU A N 1
ATOM 1341 C CA . LEU A 1 167 ? 0.007 20.606 3.167 1.00 73.25 167 LEU A CA 1
ATOM 1342 C C . LEU A 1 167 ? 0.383 22.057 3.501 1.00 73.25 167 LEU A C 1
ATOM 1344 O O . LEU A 1 167 ? 0.160 22.461 4.632 1.00 73.25 167 LEU A O 1
ATOM 1348 N N . GLY A 1 168 ? 0.995 22.783 2.551 1.00 61.53 168 GLY A N 1
ATOM 1349 C CA . GLY A 1 168 ? 1.538 24.142 2.655 1.00 61.53 168 GLY A CA 1
ATOM 1350 C C . GLY A 1 168 ? 1.375 24.835 4.010 1.00 61.53 168 GLY A C 1
ATOM 1351 O O . GLY A 1 168 ? 0.372 25.502 4.226 1.00 61.53 168 GLY A O 1
ATOM 1352 N N . GLU A 1 169 ? 2.397 24.730 4.869 1.00 49.56 169 GLU A N 1
ATOM 1353 C CA . GLU A 1 169 ? 2.497 25.418 6.174 1.00 49.56 169 GLU A CA 1
ATOM 1354 C C . GLU A 1 169 ? 1.386 25.064 7.210 1.00 49.56 169 GLU A C 1
ATOM 1356 O O . GLU A 1 169 ? 0.366 24.460 6.880 1.00 49.56 169 GLU A O 1
ATOM 1361 N N . PRO A 1 170 ? 1.579 25.348 8.517 1.00 45.59 170 PRO A N 1
ATOM 1362 C CA . PRO A 1 170 ? 0.609 25.013 9.562 1.00 45.59 170 PRO A CA 1
ATOM 1363 C C . PRO A 1 170 ? -0.681 25.819 9.352 1.00 45.59 170 PRO A C 1
ATOM 1365 O O . PRO A 1 170 ? -0.787 26.963 9.784 1.00 45.59 170 PRO A O 1
ATOM 1368 N N . GLY A 1 171 ? -1.645 25.238 8.636 1.00 50.56 171 GLY A N 1
ATOM 1369 C CA . GLY A 1 171 ? -2.873 25.936 8.260 1.00 50.56 171 GLY A CA 1
ATOM 1370 C C . GLY A 1 171 ? -3.493 25.554 6.917 1.00 50.56 171 GLY A C 1
ATOM 1371 O O . GLY A 1 171 ? -4.473 26.200 6.551 1.00 50.56 171 GLY A O 1
ATOM 1372 N N . ALA A 1 172 ? -3.004 24.533 6.194 1.00 51.66 172 ALA A N 1
ATOM 1373 C CA . ALA A 1 172 ? -3.781 23.887 5.128 1.00 51.66 172 ALA A CA 1
ATOM 1374 C C . ALA A 1 172 ? -5.055 23.265 5.723 1.00 51.66 172 ALA A C 1
ATOM 1376 O O . ALA A 1 172 ? -5.109 22.108 6.136 1.00 51.66 172 ALA A O 1
ATOM 1377 N N . CYS A 1 173 ? -6.056 24.119 5.876 1.00 62.59 173 CYS A N 1
ATOM 1378 C CA . CYS A 1 173 ? -7.323 23.812 6.485 1.00 62.59 173 CYS A CA 1
ATOM 1379 C C . CYS A 1 173 ? -8.161 23.102 5.425 1.00 62.59 173 CYS A C 1
ATOM 1381 O O . CYS A 1 173 ? -8.632 23.742 4.491 1.00 62.59 173 CYS A O 1
ATOM 1383 N N . ASP A 1 174 ? -8.339 21.789 5.556 1.00 74.50 174 ASP A N 1
ATOM 1384 C CA . ASP A 1 174 ? -9.259 21.019 4.705 1.00 74.50 174 ASP A CA 1
ATOM 1385 C C . ASP A 1 174 ? -10.734 21.286 5.065 1.00 74.50 174 ASP A C 1
ATOM 1387 O O . ASP A 1 174 ? -11.641 20.826 4.374 1.00 74.50 174 ASP A O 1
ATOM 1391 N N . VAL A 1 175 ? -10.989 22.053 6.132 1.00 77.62 175 VAL A N 1
ATOM 1392 C CA . VAL A 1 175 ? -12.331 22.404 6.619 1.00 77.62 175 VAL A CA 1
ATOM 1393 C C . VAL A 1 175 ? -13.218 22.996 5.509 1.00 77.62 175 VAL A C 1
ATOM 1395 O O . VAL A 1 175 ? -14.320 22.473 5.337 1.00 77.62 175 VAL A O 1
ATOM 1398 N N . PRO A 1 176 ? -12.776 23.949 4.659 1.00 83.81 176 PRO A N 1
ATOM 1399 C CA . PRO A 1 176 ? -13.625 24.490 3.596 1.00 83.81 176 PRO A CA 1
ATOM 1400 C C . PRO A 1 176 ? -14.012 23.456 2.527 1.00 83.81 176 PRO A C 1
ATOM 1402 O O . PRO A 1 176 ? -15.029 23.618 1.856 1.00 83.81 176 PRO A O 1
ATOM 1405 N N . LEU A 1 177 ? -13.247 22.364 2.368 1.00 81.75 177 LEU A N 1
ATOM 1406 C CA . LEU A 1 177 ? -13.594 21.268 1.448 1.00 81.75 177 LEU A CA 1
ATOM 1407 C C . LEU A 1 177 ? -14.781 20.438 1.947 1.00 81.75 177 LEU A C 1
ATOM 1409 O O . LEU A 1 177 ? -15.362 19.665 1.187 1.00 81.75 177 LEU A O 1
ATOM 1413 N N . THR A 1 178 ? -15.140 20.588 3.220 1.00 83.06 178 THR A N 1
ATOM 1414 C CA . THR A 1 178 ? -16.287 19.918 3.835 1.00 83.06 178 THR A CA 1
ATOM 1415 C C . THR A 1 178 ? -17.564 20.761 3.773 1.00 83.06 178 THR A C 1
ATOM 1417 O O . THR A 1 178 ? -18.569 20.382 4.373 1.00 83.06 178 THR A O 1
ATOM 1420 N N . ALA A 1 179 ? -17.546 21.894 3.058 1.00 84.75 179 ALA A N 1
ATOM 1421 C CA . ALA A 1 179 ? -18.685 22.795 2.977 1.00 84.75 179 ALA A CA 1
ATOM 1422 C C . ALA A 1 179 ? -19.938 22.107 2.397 1.00 84.75 179 ALA A C 1
ATOM 1424 O O . ALA A 1 179 ? -19.906 21.505 1.323 1.00 84.75 179 ALA A O 1
ATOM 1425 N N . VAL A 1 180 ? -21.063 22.237 3.099 1.00 83.25 180 VAL A N 1
ATOM 1426 C CA . VAL A 1 180 ? -22.388 21.743 2.712 1.00 83.25 180 VAL A CA 1
ATOM 1427 C C . VAL A 1 180 ? -23.399 22.887 2.715 1.00 83.25 180 VAL A C 1
ATOM 1429 O O . VAL A 1 180 ? -23.317 23.804 3.531 1.00 83.25 180 VAL A O 1
ATOM 1432 N N . SER A 1 181 ? -24.370 22.837 1.800 1.00 85.88 181 SER A N 1
ATOM 1433 C CA . SER A 1 181 ? -25.457 23.819 1.727 1.00 85.88 181 SER A CA 1
ATOM 1434 C C . SER A 1 181 ? -26.734 23.264 2.356 1.00 85.88 181 SER A C 1
ATOM 1436 O O . SER A 1 181 ? -27.108 22.117 2.108 1.00 85.88 181 SER A O 1
ATOM 1438 N N . THR A 1 182 ? -27.413 24.073 3.165 1.00 84.88 182 THR A N 1
ATOM 1439 C CA . THR A 1 182 ? -28.749 23.761 3.689 1.00 84.88 182 THR A CA 1
ATOM 1440 C C . THR A 1 182 ? -29.840 24.206 2.707 1.00 84.88 182 THR A C 1
ATOM 1442 O O . THR A 1 182 ? -29.607 25.101 1.895 1.00 84.88 182 THR A O 1
ATOM 1445 N N . PRO A 1 183 ? -31.081 23.686 2.810 1.00 83.81 183 PRO A N 1
ATOM 1446 C CA . PRO A 1 183 ? -32.208 24.148 1.988 1.00 83.81 183 PRO A CA 1
ATOM 1447 C C . PRO A 1 183 ? -32.523 25.652 2.098 1.00 83.81 183 PRO A C 1
ATOM 1449 O O . PRO A 1 183 ? -33.175 26.205 1.219 1.00 83.81 183 PRO A O 1
ATOM 1452 N N . SER A 1 184 ? -32.058 26.325 3.157 1.00 84.50 184 SER A N 1
ATOM 1453 C CA . SER A 1 184 ? -32.149 27.784 3.326 1.00 84.50 184 SER A CA 1
ATOM 1454 C C . SER A 1 184 ? -31.092 28.575 2.539 1.00 84.50 184 SER A C 1
ATOM 1456 O O . SER A 1 184 ? -31.094 29.801 2.594 1.00 84.50 184 SER A O 1
ATOM 1458 N N . GLY A 1 185 ? -30.173 27.900 1.842 1.00 79.94 185 GLY A N 1
ATOM 1459 C CA . GLY A 1 185 ? -29.070 28.518 1.102 1.00 79.94 185 GLY A CA 1
ATOM 1460 C C . GLY A 1 185 ? -27.853 28.885 1.958 1.00 79.94 185 GLY A C 1
ATOM 1461 O O . GLY A 1 185 ? -26.911 29.479 1.441 1.00 79.94 185 GLY A O 1
ATOM 1462 N N . MET A 1 186 ? -27.836 28.531 3.249 1.00 83.19 186 MET A N 1
ATOM 1463 C CA . MET A 1 186 ? -26.677 28.758 4.120 1.00 83.19 186 MET A CA 1
ATOM 1464 C C . MET A 1 186 ? -25.598 27.699 3.875 1.00 83.19 186 MET A C 1
ATOM 1466 O O . MET A 1 186 ? -25.909 26.531 3.640 1.00 83.19 186 MET A O 1
ATOM 1470 N N . LEU A 1 187 ? -24.333 28.110 3.952 1.00 83.94 187 LEU A N 1
ATOM 1471 C CA . LEU A 1 187 ? -23.171 27.228 3.852 1.00 83.94 187 LEU A CA 1
ATOM 1472 C C . LEU A 1 187 ? -22.612 26.946 5.247 1.00 83.94 187 LEU A C 1
ATOM 1474 O O . LEU A 1 187 ? -22.421 27.870 6.035 1.00 83.94 187 LEU A O 1
ATOM 1478 N N . TRP A 1 188 ? -22.339 25.675 5.523 1.00 84.50 188 TRP A N 1
ATOM 1479 C CA . TRP A 1 188 ? -21.735 25.195 6.765 1.00 84.50 188 TRP A CA 1
ATOM 1480 C C . TRP A 1 188 ? -20.535 24.320 6.447 1.00 84.50 188 TRP A C 1
ATOM 1482 O O . TRP A 1 188 ? -20.565 23.591 5.465 1.00 84.50 188 TRP A O 1
ATOM 1492 N N . GLU A 1 189 ? -19.513 24.343 7.290 1.00 86.75 189 GLU A N 1
ATOM 1493 C CA . GLU A 1 189 ? -18.325 23.495 7.174 1.00 86.75 189 GLU A CA 1
ATOM 1494 C C . GLU A 1 189 ? -18.122 22.670 8.448 1.00 86.75 189 GLU A C 1
ATOM 1496 O O . GLU A 1 189 ? -18.545 23.054 9.542 1.00 86.75 189 GLU A O 1
ATOM 1501 N N . TRP A 1 190 ? -17.485 21.512 8.310 1.00 82.31 190 TRP A N 1
ATOM 1502 C CA . TRP A 1 190 ? -17.197 20.612 9.415 1.00 82.31 190 TRP A CA 1
ATOM 1503 C C . TRP A 1 190 ? -15.827 20.916 10.021 1.00 82.31 190 TRP A C 1
ATOM 1505 O O . TRP A 1 190 ? -14.791 20.719 9.394 1.00 82.31 190 TRP A O 1
ATOM 1515 N N . LEU A 1 191 ? -15.817 21.321 11.291 1.00 84.00 191 LEU A N 1
ATOM 1516 C CA . LEU A 1 191 ? -14.583 21.562 12.059 1.00 84.00 191 LEU A CA 1
ATOM 1517 C C . LEU A 1 191 ? -13.921 20.270 12.572 1.00 84.00 191 LEU A C 1
ATOM 1519 O O . LEU A 1 191 ? -12.834 20.295 13.145 1.00 84.00 191 LEU A O 1
ATOM 1523 N N . VAL A 1 192 ? -14.597 19.137 12.393 1.00 83.69 192 VAL A N 1
ATOM 1524 C CA . VAL A 1 192 ? -14.142 17.784 12.728 1.00 83.69 192 VAL A CA 1
ATOM 1525 C C . VAL A 1 192 ? -14.365 16.888 11.519 1.00 83.69 192 VAL A C 1
ATOM 1527 O O . VAL A 1 192 ? -15.164 17.222 10.655 1.00 83.69 192 VAL A O 1
ATOM 1530 N N . MET A 1 193 ? -13.697 15.738 11.453 1.00 86.12 193 MET A N 1
ATOM 1531 C CA . MET A 1 193 ? -13.868 14.792 10.347 1.00 86.12 193 MET A CA 1
ATOM 1532 C C . MET A 1 193 ? -15.329 14.297 10.258 1.00 86.12 193 MET A C 1
ATOM 1534 O O . MET A 1 193 ? -15.765 13.580 11.164 1.00 86.12 193 MET A O 1
ATOM 1538 N N . PRO A 1 194 ? -16.093 14.641 9.202 1.00 83.44 194 PRO A N 1
ATOM 1539 C CA . PRO A 1 194 ? -17.472 14.193 9.067 1.00 83.44 194 PRO A CA 1
ATOM 1540 C C . PRO A 1 194 ? -17.564 12.737 8.607 1.00 83.44 194 PRO A C 1
ATOM 1542 O O . PRO A 1 194 ? -16.649 12.180 7.992 1.00 83.44 194 PRO A O 1
ATOM 1545 N N . GLN A 1 195 ? -18.723 12.129 8.856 1.00 77.50 195 GLN A N 1
ATOM 1546 C CA . GLN A 1 195 ? -19.071 10.838 8.266 1.00 77.50 195 GLN A CA 1
ATOM 1547 C C . GLN A 1 195 ? -19.245 10.966 6.744 1.00 77.50 195 GLN A C 1
ATOM 1549 O O . GLN A 1 195 ? -19.666 12.003 6.236 1.00 77.50 195 GLN A O 1
ATOM 1554 N N . GLY A 1 196 ? -18.930 9.895 6.012 1.00 78.88 196 GLY A N 1
ATOM 1555 C CA . GLY A 1 196 ? -19.092 9.829 4.554 1.00 78.88 196 GLY A CA 1
ATOM 1556 C C . GLY A 1 196 ? -17.847 10.190 3.738 1.00 78.88 196 GLY A C 1
ATOM 1557 O O . GLY A 1 196 ? -17.808 9.897 2.544 1.00 78.88 196 GLY A O 1
ATOM 1558 N N . LEU A 1 197 ? -16.791 10.741 4.352 1.00 81.00 197 LEU A N 1
ATOM 1559 C CA . LEU A 1 197 ? -15.506 10.895 3.662 1.00 81.00 197 LEU A CA 1
ATOM 1560 C C . LEU A 1 197 ? -14.859 9.528 3.422 1.00 81.00 197 LEU A C 1
ATOM 1562 O O . LEU A 1 197 ? -14.677 8.745 4.354 1.00 81.00 197 LEU A O 1
ATOM 1566 N N . SER A 1 198 ? -14.424 9.262 2.189 1.00 80.56 198 SER A N 1
ATOM 1567 C CA . SER A 1 198 ? -13.872 7.953 1.799 1.00 80.56 198 SER A CA 1
ATOM 1568 C C . SER A 1 198 ? -12.651 7.523 2.622 1.00 80.56 198 SER A C 1
ATOM 1570 O O . SER A 1 198 ? -12.432 6.332 2.820 1.00 80.56 198 SER A O 1
ATOM 1572 N N . ASN A 1 199 ? -11.868 8.483 3.127 1.00 82.94 199 ASN A N 1
ATOM 1573 C CA . ASN A 1 199 ? -10.674 8.223 3.936 1.00 82.94 199 ASN A CA 1
ATOM 1574 C C . ASN A 1 199 ? -10.915 8.339 5.449 1.00 82.94 199 ASN A C 1
ATOM 1576 O O . ASN A 1 199 ? -9.974 8.114 6.216 1.00 82.94 199 ASN A O 1
ATOM 1580 N N . ALA A 1 200 ? -12.129 8.681 5.899 1.00 82.44 200 ALA A N 1
ATOM 1581 C CA . ALA A 1 200 ? -12.407 8.835 7.325 1.00 82.44 200 ALA A CA 1
ATOM 1582 C C . ALA A 1 200 ? -12.168 7.540 8.124 1.00 82.44 200 ALA A C 1
ATOM 1584 O O . ALA A 1 200 ? -11.416 7.602 9.101 1.00 82.44 200 ALA A O 1
ATOM 1585 N N . PRO A 1 201 ? -12.655 6.356 7.686 1.00 82.38 201 PRO A N 1
ATOM 1586 C CA . PRO A 1 201 ? -12.404 5.106 8.407 1.00 82.38 201 PRO A CA 1
ATOM 1587 C C . PRO A 1 201 ? -10.912 4.766 8.491 1.00 82.38 201 PRO A C 1
ATOM 1589 O O . PRO A 1 201 ? -10.406 4.402 9.548 1.00 82.38 201 PRO A O 1
ATOM 1592 N N . ALA A 1 202 ? -10.169 4.936 7.392 1.00 83.56 202 ALA A N 1
ATOM 1593 C CA . ALA A 1 202 ? -8.733 4.654 7.361 1.00 83.56 202 ALA A CA 1
ATOM 1594 C C . ALA A 1 202 ? -7.934 5.605 8.270 1.00 83.56 202 ALA A C 1
ATOM 1596 O O . ALA A 1 202 ? -6.984 5.188 8.937 1.00 83.56 202 ALA A O 1
ATOM 1597 N N . THR A 1 203 ? -8.328 6.880 8.313 1.00 84.19 203 THR A N 1
ATOM 1598 C CA . THR A 1 203 ? -7.699 7.895 9.166 1.00 84.19 203 THR A CA 1
ATOM 1599 C C . THR A 1 203 ? -7.954 7.603 10.640 1.00 84.19 203 THR A C 1
ATOM 1601 O O . THR A 1 203 ? -7.006 7.615 11.427 1.00 84.19 203 THR A O 1
ATOM 1604 N N . PHE A 1 204 ? -9.199 7.271 10.998 1.00 85.75 204 PHE A N 1
ATOM 1605 C CA . PHE A 1 204 ? -9.565 6.891 12.361 1.00 85.75 204 PHE A CA 1
ATOM 1606 C C . PHE A 1 204 ? -8.862 5.603 12.803 1.00 85.75 204 PHE A C 1
ATOM 1608 O O . PHE A 1 204 ? -8.208 5.583 13.843 1.00 85.75 204 PHE A O 1
ATOM 1615 N N . ASN A 1 205 ? -8.869 4.563 11.964 1.00 86.62 205 ASN A N 1
ATOM 1616 C CA . ASN A 1 205 ? -8.199 3.301 12.269 1.00 86.62 205 ASN A CA 1
ATOM 1617 C C . ASN A 1 205 ? -6.692 3.488 12.509 1.00 86.62 205 ASN A C 1
ATOM 1619 O O . ASN A 1 205 ? -6.126 2.881 13.417 1.00 86.62 205 ASN A O 1
ATOM 1623 N N . ARG A 1 206 ? -6.029 4.363 11.736 1.00 87.12 206 ARG A N 1
ATOM 1624 C CA . ARG A 1 206 ? -4.611 4.696 11.947 1.00 87.12 206 ARG A CA 1
ATOM 1625 C C . ARG A 1 206 ? -4.378 5.371 13.300 1.00 87.12 206 ARG A C 1
ATOM 1627 O O . ARG A 1 206 ? -3.402 5.029 13.963 1.00 87.12 206 ARG A O 1
ATOM 1634 N N . LEU A 1 207 ? -5.249 6.301 13.696 1.00 89.94 207 LEU A N 1
ATOM 1635 C CA . LEU A 1 207 ? -5.190 6.958 15.005 1.00 89.94 207 LEU A CA 1
ATOM 1636 C C . LEU A 1 207 ? -5.333 5.926 16.133 1.00 89.94 207 LEU A C 1
ATOM 1638 O O . LEU A 1 207 ? -4.447 5.825 16.977 1.00 89.94 207 LEU A O 1
ATOM 1642 N N . VAL A 1 208 ? -6.401 5.126 16.107 1.00 90.06 208 VAL A N 1
ATOM 1643 C CA . VAL A 1 208 ? -6.692 4.109 17.130 1.00 90.06 208 VAL A CA 1
ATOM 1644 C C . VAL A 1 208 ? -5.554 3.084 17.213 1.00 90.06 208 VAL A C 1
ATOM 1646 O O . VAL A 1 208 ? -5.007 2.857 18.289 1.00 90.06 208 VAL A O 1
ATOM 1649 N N . THR A 1 209 ? -5.092 2.557 16.077 1.00 88.50 209 THR A N 1
ATOM 1650 C CA . THR A 1 209 ? -3.968 1.603 16.034 1.00 88.50 209 THR A CA 1
ATOM 1651 C C . THR A 1 209 ? -2.694 2.184 16.661 1.00 88.50 209 THR A C 1
ATOM 1653 O O . THR A 1 209 ? -1.960 1.479 17.353 1.00 88.50 209 THR A O 1
ATOM 1656 N N . GLN A 1 210 ? -2.399 3.470 16.435 1.00 90.56 210 GLN A N 1
ATOM 1657 C CA . GLN A 1 210 ? -1.226 4.119 17.026 1.00 90.56 210 GLN A CA 1
ATOM 1658 C C . GLN A 1 210 ? -1.369 4.327 18.535 1.00 90.56 210 GLN A C 1
ATOM 1660 O O . GLN A 1 210 ? -0.413 4.058 19.263 1.00 90.56 210 GLN A O 1
ATOM 1665 N N . LEU A 1 211 ? -2.541 4.768 18.997 1.00 92.25 211 LEU A N 1
ATOM 1666 C CA . LEU A 1 211 ? -2.818 5.004 20.416 1.00 92.25 211 LEU A CA 1
ATOM 1667 C C . LEU A 1 211 ? -2.758 3.711 21.236 1.00 92.25 211 LEU A C 1
ATOM 1669 O O . LEU A 1 211 ? -2.153 3.695 22.304 1.00 92.25 211 LEU A O 1
ATOM 1673 N N . PHE A 1 212 ? -3.304 2.610 20.711 1.00 92.81 212 PHE A N 1
ATOM 1674 C CA . PHE A 1 212 ? -3.341 1.321 21.410 1.00 92.81 212 PHE A CA 1
ATOM 1675 C C . PHE A 1 212 ? -2.125 0.430 21.164 1.00 92.81 212 PHE A C 1
ATOM 1677 O O . PHE A 1 212 ? -2.030 -0.646 21.751 1.00 92.81 212 PHE A O 1
ATOM 1684 N N . ARG A 1 213 ? -1.140 0.875 20.375 1.00 92.25 213 ARG A N 1
ATOM 1685 C CA . ARG A 1 213 ? 0.105 0.125 20.145 1.00 92.25 213 ARG A CA 1
ATOM 1686 C C . ARG A 1 213 ? 0.815 -0.318 21.438 1.00 92.25 213 ARG A C 1
ATOM 1688 O O . ARG A 1 213 ? 1.278 -1.458 21.468 1.00 92.25 213 ARG A O 1
ATOM 1695 N N . PRO A 1 214 ? 0.891 0.494 22.515 1.00 94.56 214 PRO A N 1
ATOM 1696 C CA . PRO A 1 214 ? 1.452 0.052 23.797 1.00 94.56 214 PRO A CA 1
ATOM 1697 C C . PRO A 1 214 ? 0.660 -1.085 24.464 1.00 94.56 214 PRO A C 1
ATOM 1699 O O . PRO A 1 214 ? 1.211 -1.827 25.271 1.00 94.56 214 PRO A O 1
ATOM 1702 N N . HIS A 1 215 ? -0.615 -1.241 24.106 1.00 94.44 215 HIS A N 1
ATOM 1703 C CA . HIS A 1 215 ? -1.559 -2.210 24.663 1.00 94.44 215 HIS A CA 1
ATOM 1704 C C . HIS A 1 215 ? -1.820 -3.402 23.725 1.00 94.44 215 HIS A C 1
ATOM 1706 O O . HIS A 1 215 ? -2.616 -4.274 24.060 1.00 94.44 215 HIS A O 1
ATOM 1712 N N . GLN A 1 216 ? -1.131 -3.491 22.578 1.00 92.75 216 GLN A N 1
ATOM 1713 C CA . GLN A 1 216 ? -1.378 -4.490 21.521 1.00 92.75 216 GLN A CA 1
ATOM 1714 C C . GLN A 1 216 ? -1.310 -5.958 21.987 1.00 92.75 216 GLN A C 1
ATOM 1716 O O . GLN A 1 216 ? -1.817 -6.847 21.311 1.00 92.75 216 GLN A O 1
ATOM 1721 N N . ALA A 1 217 ? -0.668 -6.223 23.130 1.00 91.88 217 ALA A N 1
ATOM 1722 C CA . ALA A 1 217 ? -0.581 -7.558 23.717 1.00 91.88 217 ALA A CA 1
ATOM 1723 C C . ALA A 1 217 ? -1.934 -8.082 24.233 1.00 91.88 217 ALA A C 1
ATOM 1725 O O . ALA A 1 217 ? -2.106 -9.290 24.332 1.00 91.88 217 ALA A O 1
ATOM 1726 N N . TYR A 1 218 ? -2.869 -7.187 24.566 1.00 92.44 218 TYR A N 1
ATOM 1727 C CA . TYR A 1 218 ? -4.181 -7.529 25.125 1.00 92.44 218 TYR A CA 1
ATOM 1728 C C . TYR A 1 218 ? -5.339 -6.703 24.550 1.00 92.44 218 TYR A C 1
ATOM 1730 O O . TYR A 1 218 ? -6.493 -7.025 24.814 1.00 92.44 218 TYR A O 1
ATOM 1738 N N . ALA A 1 219 ? -5.064 -5.662 23.760 1.00 93.00 219 ALA A N 1
ATOM 1739 C CA . ALA A 1 219 ? -6.058 -4.837 23.084 1.00 93.00 219 ALA A CA 1
ATOM 1740 C C . ALA A 1 219 ? -5.872 -4.926 21.562 1.00 93.00 219 ALA A C 1
ATOM 1742 O O . ALA A 1 219 ? -4.876 -4.453 21.015 1.00 93.00 219 ALA A O 1
ATOM 1743 N N . GLN A 1 220 ? -6.836 -5.543 20.886 1.00 89.56 220 GLN A N 1
ATOM 1744 C CA . GLN A 1 220 ? -6.931 -5.613 19.429 1.00 89.56 220 GLN A CA 1
ATOM 1745 C C . GLN A 1 220 ? -7.869 -4.504 18.956 1.00 89.56 220 GLN A C 1
ATOM 1747 O O . GLN A 1 220 ? -8.939 -4.318 19.530 1.00 89.56 220 GLN A O 1
ATOM 1752 N N . THR A 1 221 ? -7.491 -3.773 17.913 1.00 89.62 221 THR A N 1
ATOM 1753 C CA . THR A 1 221 ? -8.297 -2.665 17.384 1.00 89.62 221 THR A CA 1
ATOM 1754 C C . THR A 1 221 ? -8.630 -2.898 15.920 1.00 89.62 221 THR A C 1
ATOM 1756 O O . THR A 1 221 ? -7.737 -3.241 15.141 1.00 89.62 221 THR A O 1
ATOM 1759 N N . TYR A 1 222 ? -9.878 -2.661 15.531 1.00 84.19 222 TYR A N 1
ATOM 1760 C CA . TYR A 1 222 ? -10.313 -2.728 14.140 1.00 84.19 222 TYR A CA 1
ATOM 1761 C C . TYR A 1 222 ? -11.358 -1.646 13.868 1.00 84.19 222 TYR A C 1
ATOM 1763 O O . TYR A 1 222 ? -12.494 -1.751 14.318 1.00 84.19 222 TYR A O 1
ATOM 1771 N N . PHE A 1 223 ? -10.966 -0.605 13.128 1.00 82.62 223 PHE A N 1
ATOM 1772 C CA . PHE A 1 223 ? -11.766 0.607 12.926 1.00 82.62 223 PHE A CA 1
ATOM 1773 C C . PHE A 1 223 ? -12.293 1.177 14.250 1.00 82.62 223 PHE A C 1
ATOM 1775 O O . PHE A 1 223 ? -11.513 1.749 15.011 1.00 82.62 223 PHE A O 1
ATOM 1782 N N . ASP A 1 224 ? -13.591 1.017 14.502 1.00 84.56 224 ASP A N 1
ATOM 1783 C CA . ASP A 1 224 ? -14.302 1.607 15.632 1.00 84.56 224 ASP A CA 1
ATOM 1784 C C . ASP A 1 224 ? -14.375 0.662 16.844 1.00 84.56 224 ASP A C 1
ATOM 1786 O O . ASP A 1 224 ? -14.766 1.090 17.930 1.00 84.56 224 ASP A O 1
ATOM 1790 N N . ASP A 1 225 ? -13.949 -0.596 16.685 1.00 88.00 225 ASP A N 1
ATOM 1791 C CA . ASP A 1 225 ? -14.029 -1.625 17.719 1.00 88.00 225 ASP A CA 1
ATOM 1792 C C . ASP A 1 225 ? -12.677 -1.849 18.415 1.00 88.00 225 ASP A C 1
ATOM 1794 O O . ASP A 1 225 ? -11.628 -2.003 17.776 1.00 88.00 225 ASP A O 1
ATOM 1798 N N . ILE A 1 226 ? -12.712 -1.920 19.750 1.00 91.25 226 ILE A N 1
ATOM 1799 C CA . ILE A 1 226 ? -11.568 -2.250 20.609 1.00 91.25 226 ILE A CA 1
ATOM 1800 C C . ILE A 1 226 ? -11.924 -3.497 21.414 1.00 91.25 226 ILE A C 1
ATOM 1802 O O . ILE A 1 226 ? -12.811 -3.470 22.265 1.00 91.25 226 ILE A O 1
ATOM 1806 N N . VAL A 1 227 ? -11.200 -4.585 21.172 1.00 92.00 227 VAL A N 1
ATOM 1807 C CA . VAL A 1 227 ? -11.373 -5.856 21.874 1.00 92.00 227 VAL A CA 1
ATOM 1808 C C . VAL A 1 227 ? -10.256 -6.040 22.879 1.00 92.00 227 VAL A C 1
ATOM 1810 O O . VAL A 1 227 ? -9.085 -6.149 22.513 1.00 92.00 227 VAL A O 1
ATOM 1813 N N . VAL A 1 228 ? -10.630 -6.128 24.152 1.00 93.25 228 VAL A N 1
ATOM 1814 C CA . VAL A 1 228 ? -9.701 -6.410 25.245 1.00 93.25 228 VAL A CA 1
ATOM 1815 C C . VAL A 1 228 ? -9.839 -7.871 25.646 1.00 93.25 228 VAL A C 1
ATOM 1817 O O . VAL A 1 228 ? -10.938 -8.334 25.932 1.00 93.25 228 VAL A O 1
ATOM 1820 N N . HIS A 1 229 ? -8.727 -8.592 25.696 1.00 90.94 229 HIS A N 1
ATOM 1821 C CA . HIS A 1 229 ? -8.675 -9.977 26.152 1.00 90.94 229 HIS A CA 1
ATOM 1822 C C . HIS A 1 229 ? -7.585 -10.138 27.206 1.00 90.94 229 HIS A C 1
ATOM 1824 O O . HIS A 1 229 ? -6.568 -9.447 27.196 1.00 90.94 229 HIS A O 1
ATOM 1830 N N . SER A 1 230 ? -7.801 -11.055 28.142 1.00 91.06 230 SER A N 1
ATOM 1831 C CA . SER A 1 230 ? -6.883 -11.266 29.255 1.00 91.06 230 SER A CA 1
ATOM 1832 C C . SER A 1 230 ? -6.833 -12.731 29.640 1.00 91.06 230 SER A C 1
ATOM 1834 O O . SER A 1 230 ? -7.791 -13.475 29.447 1.00 91.06 230 SER A O 1
ATOM 1836 N N . ARG A 1 231 ? -5.706 -13.121 30.225 1.00 88.69 231 ARG A N 1
ATOM 1837 C CA . ARG A 1 231 ? -5.498 -14.420 30.861 1.00 88.69 231 ARG A CA 1
ATOM 1838 C C . ARG A 1 231 ? -4.847 -14.206 32.224 1.00 88.69 231 ARG A C 1
ATOM 1840 O O . ARG A 1 231 ? -4.204 -13.177 32.449 1.00 88.69 231 ARG A O 1
ATOM 1847 N N . ALA A 1 232 ? -5.019 -15.163 33.122 1.00 86.25 232 ALA A N 1
ATOM 1848 C CA . ALA A 1 232 ? -4.334 -15.207 34.401 1.00 86.25 232 ALA A CA 1
ATOM 1849 C C . ALA A 1 232 ? -2.815 -15.106 34.193 1.00 86.25 232 ALA A C 1
ATOM 1851 O O . ALA A 1 232 ? -2.220 -15.892 33.454 1.00 86.25 232 ALA A O 1
ATOM 1852 N N . GLU A 1 233 ? -2.186 -14.130 34.847 1.00 82.19 233 GLU A N 1
ATOM 1853 C CA . GLU A 1 233 ? -0.738 -13.920 34.811 1.00 82.19 233 GLU A CA 1
ATOM 1854 C C . GLU A 1 233 ? -0.257 -13.455 36.192 1.00 82.19 233 GLU A C 1
ATOM 1856 O O . GLU A 1 233 ? -0.977 -12.768 36.914 1.00 82.19 233 GLU A O 1
ATOM 1861 N N . HIS A 1 234 ? 0.973 -13.820 36.570 1.00 82.69 234 HIS A N 1
ATOM 1862 C CA . HIS A 1 234 ? 1.621 -13.357 37.809 1.00 82.69 234 HIS A CA 1
ATOM 1863 C C . HIS A 1 234 ? 0.810 -13.620 39.097 1.00 82.69 234 HIS A C 1
ATOM 1865 O O . HIS A 1 234 ? 0.808 -12.802 40.014 1.00 82.69 234 HIS A O 1
ATOM 1871 N N . GLY A 1 235 ? 0.102 -14.754 39.164 1.00 84.88 235 GLY A N 1
ATOM 1872 C CA . GLY A 1 235 ? -0.706 -15.141 40.329 1.00 84.88 235 GLY A CA 1
ATOM 1873 C C . GLY A 1 235 ? -2.070 -14.450 40.433 1.00 84.88 235 GLY A C 1
ATOM 1874 O O . GLY A 1 235 ? -2.768 -14.669 41.417 1.00 84.88 235 GLY A O 1
ATOM 1875 N N . LYS A 1 236 ? -2.463 -13.647 39.436 1.00 88.62 236 LYS A N 1
ATOM 1876 C CA . LYS A 1 236 ? -3.798 -13.039 39.340 1.00 88.62 236 LYS A CA 1
ATOM 1877 C C . LYS A 1 236 ? -4.775 -13.960 38.615 1.00 88.62 236 LYS A C 1
ATOM 1879 O O . LYS A 1 236 ? -4.384 -14.669 37.688 1.00 88.62 236 LYS A O 1
ATOM 1884 N N . SER A 1 237 ? -6.047 -13.905 38.997 1.00 90.44 237 SER A N 1
ATOM 1885 C CA . SER A 1 237 ? -7.144 -14.532 38.250 1.00 90.44 237 SER A CA 1
ATOM 1886 C C . SER A 1 237 ? -7.370 -13.859 36.885 1.00 90.44 237 SER A C 1
ATOM 1888 O O . SER A 1 237 ? -6.959 -12.716 36.668 1.00 90.44 237 SER A O 1
ATOM 1890 N N . ASP A 1 238 ? -8.064 -14.548 35.968 1.00 88.00 238 ASP A N 1
ATOM 1891 C CA . ASP A 1 238 ? -8.445 -13.999 34.652 1.00 88.00 238 ASP A CA 1
ATOM 1892 C C . ASP A 1 238 ? -9.145 -12.633 34.797 1.00 88.00 238 ASP A C 1
ATOM 1894 O O . ASP A 1 238 ? -8.825 -11.683 34.082 1.00 88.00 238 ASP A O 1
ATOM 1898 N N . VAL A 1 239 ? -10.053 -12.520 35.775 1.00 90.38 239 VAL A N 1
ATOM 1899 C CA . VAL A 1 239 ? -10.840 -11.308 36.045 1.00 90.38 239 VAL A CA 1
ATOM 1900 C C . VAL A 1 239 ? -9.957 -10.168 36.549 1.00 90.38 239 VAL A C 1
ATOM 1902 O O . VAL A 1 239 ? -10.064 -9.048 36.056 1.00 90.38 239 VAL A O 1
ATOM 1905 N N . GLU A 1 240 ? -9.052 -10.426 37.493 1.00 92.81 240 GLU A N 1
ATOM 1906 C CA . GLU A 1 240 ? -8.161 -9.390 38.035 1.00 92.81 240 GLU A CA 1
ATOM 1907 C C . GLU A 1 240 ? -7.193 -8.853 36.976 1.00 92.81 240 GLU A C 1
ATOM 1909 O O . GLU A 1 240 ? -6.988 -7.638 36.881 1.00 92.81 240 GLU A O 1
ATOM 1914 N N . SER A 1 241 ? -6.630 -9.737 36.145 1.00 93.06 241 SER A N 1
ATOM 1915 C CA . SER A 1 241 ? -5.843 -9.331 34.976 1.00 93.06 241 SER A CA 1
ATOM 1916 C C . SER A 1 241 ? -6.685 -8.496 34.007 1.00 93.06 241 SER A C 1
ATOM 1918 O O . SER A 1 241 ? -6.223 -7.469 33.505 1.00 93.06 241 SER A O 1
ATOM 1920 N N . HIS A 1 242 ? -7.937 -8.894 33.764 1.00 93.25 242 HIS A N 1
ATOM 1921 C CA . HIS A 1 242 ? -8.837 -8.193 32.851 1.00 93.25 242 HIS A CA 1
ATOM 1922 C C . HIS A 1 242 ? -9.225 -6.796 33.323 1.00 93.25 242 HIS A C 1
ATOM 1924 O O . HIS A 1 242 ? -9.141 -5.849 32.544 1.00 93.25 242 HIS A O 1
ATOM 1930 N N . VAL A 1 243 ? -9.547 -6.629 34.605 1.00 94.88 243 VAL A N 1
ATOM 1931 C CA . VAL A 1 243 ? -9.821 -5.311 35.195 1.00 94.88 243 VAL A CA 1
ATOM 1932 C C . VAL A 1 243 ? -8.604 -4.388 35.066 1.00 94.88 243 VAL A C 1
ATOM 1934 O O . VAL A 1 243 ? -8.761 -3.203 34.766 1.00 94.88 243 VAL A O 1
ATOM 1937 N N . GLY A 1 244 ? -7.389 -4.919 35.241 1.00 94.75 244 GLY A N 1
ATOM 1938 C CA . GLY A 1 244 ? -6.150 -4.165 35.030 1.00 94.75 244 GLY A CA 1
ATOM 1939 C C . GLY A 1 244 ? -5.974 -3.690 33.583 1.00 94.75 244 GLY A C 1
ATOM 1940 O O . GLY A 1 244 ? -5.704 -2.511 33.353 1.00 94.75 244 GLY A O 1
ATOM 1941 N N . HIS A 1 245 ? -6.171 -4.582 32.609 1.00 95.62 245 HIS A N 1
ATOM 1942 C CA . HIS A 1 245 ? -6.086 -4.248 31.183 1.00 95.62 245 HIS A CA 1
ATOM 1943 C C . HIS A 1 245 ? -7.171 -3.256 30.749 1.00 95.62 245 HIS A C 1
ATOM 1945 O O . HIS A 1 245 ? -6.861 -2.275 30.075 1.00 95.62 245 HIS A O 1
ATOM 1951 N N . LEU A 1 246 ? -8.420 -3.462 31.180 1.00 95.44 246 LEU A N 1
ATOM 1952 C CA . LEU A 1 246 ? -9.523 -2.538 30.909 1.00 95.44 246 LEU A CA 1
ATOM 1953 C C . LEU A 1 246 ? -9.235 -1.145 31.462 1.00 95.44 246 LEU A C 1
ATOM 1955 O O . LEU A 1 246 ? -9.451 -0.163 30.760 1.00 95.44 246 LEU A O 1
ATOM 1959 N N . ARG A 1 247 ? -8.701 -1.041 32.686 1.00 96.19 247 ARG A N 1
ATOM 1960 C CA . ARG A 1 247 ? -8.327 0.255 33.264 1.00 96.19 247 ARG A CA 1
ATOM 1961 C C . ARG A 1 247 ? -7.299 0.979 32.398 1.00 96.19 247 ARG A C 1
ATOM 1963 O O . ARG A 1 247 ? -7.502 2.148 32.099 1.00 96.19 247 ARG A O 1
ATOM 1970 N N . ALA A 1 248 ? -6.252 0.283 31.956 1.00 96.19 248 ALA A N 1
ATOM 1971 C CA . ALA A 1 248 ? -5.218 0.868 31.103 1.00 96.19 248 ALA A CA 1
ATOM 1972 C C . ALA A 1 248 ? -5.773 1.331 29.741 1.00 96.19 248 ALA A C 1
ATOM 1974 O O . ALA A 1 248 ? -5.443 2.418 29.269 1.00 96.19 248 ALA A O 1
ATOM 1975 N N . VAL A 1 249 ? -6.654 0.534 29.127 1.00 95.94 249 VAL A N 1
ATOM 1976 C CA . VAL A 1 249 ? -7.315 0.874 27.855 1.00 95.94 249 VAL A CA 1
ATOM 1977 C C . VAL A 1 249 ? -8.233 2.087 28.018 1.00 95.94 249 VAL A C 1
ATOM 1979 O O . VAL A 1 249 ? -8.143 3.027 27.232 1.00 95.94 249 VAL A O 1
ATOM 1982 N N . LEU A 1 250 ? -9.079 2.106 29.051 1.00 95.44 250 LEU A N 1
ATOM 1983 C CA . LEU A 1 250 ? -9.999 3.215 29.318 1.00 95.44 250 LEU A CA 1
ATOM 1984 C C . LEU A 1 250 ? -9.259 4.505 29.696 1.00 95.44 250 LEU A C 1
ATOM 1986 O O . LEU A 1 250 ? -9.681 5.590 29.303 1.00 95.44 250 LEU A O 1
ATOM 1990 N N . GLU A 1 251 ? -8.135 4.406 30.404 1.00 96.56 251 GLU A N 1
ATOM 1991 C CA . GLU A 1 251 ? -7.266 5.548 30.699 1.00 96.56 251 GLU A CA 1
ATOM 1992 C C . GLU A 1 251 ? -6.625 6.107 29.419 1.00 96.56 251 GLU A C 1
ATOM 1994 O O . GLU A 1 251 ? -6.655 7.318 29.193 1.00 96.56 251 GLU A O 1
ATOM 1999 N N . CYS A 1 252 ? -6.143 5.237 28.524 1.00 95.06 252 CYS A N 1
ATOM 2000 C CA . CYS A 1 252 ? -5.651 5.636 27.203 1.00 95.06 252 CYS A CA 1
ATOM 2001 C C . CYS A 1 252 ? -6.740 6.355 26.384 1.00 95.06 252 CYS A C 1
ATOM 2003 O O . CYS A 1 252 ? -6.478 7.417 25.808 1.00 95.06 252 CYS A O 1
ATOM 2005 N N . MET A 1 253 ? -7.974 5.831 26.381 1.00 94.94 253 MET A N 1
ATOM 2006 C CA . MET A 1 253 ? -9.125 6.479 25.740 1.00 94.94 253 MET A CA 1
ATOM 2007 C C . MET A 1 253 ? -9.399 7.858 26.337 1.00 94.94 253 MET A C 1
ATOM 2009 O O . MET A 1 253 ? -9.523 8.830 25.593 1.00 94.94 253 MET A O 1
ATOM 2013 N N . HIS A 1 254 ? -9.435 7.956 27.667 1.00 94.19 254 HIS A N 1
ATOM 2014 C CA . HIS A 1 254 ? -9.716 9.196 28.381 1.00 94.19 254 HIS A CA 1
ATOM 2015 C C . HIS A 1 254 ? -8.683 10.288 28.067 1.00 94.19 254 HIS A C 1
ATOM 2017 O O . HIS A 1 254 ? -9.055 11.395 27.673 1.00 94.19 254 HIS A O 1
ATOM 2023 N N . ILE A 1 255 ? -7.389 9.961 28.151 1.00 93.69 255 ILE A N 1
ATOM 2024 C CA . ILE A 1 255 ? -6.287 10.886 27.832 1.00 93.69 255 ILE A CA 1
ATOM 2025 C C . ILE A 1 255 ? -6.356 11.332 26.365 1.00 93.69 255 ILE A C 1
ATOM 2027 O O . ILE A 1 255 ? -6.129 12.502 26.051 1.00 93.69 255 ILE A O 1
ATOM 2031 N N . SER A 1 256 ? -6.721 10.413 25.470 1.00 91.75 256 SER A N 1
ATOM 2032 C CA . SER A 1 256 ? -6.823 10.666 24.029 1.00 91.75 256 SER A CA 1
ATOM 2033 C C . SER A 1 256 ? -8.153 11.298 23.606 1.00 91.75 256 SER A C 1
ATOM 2035 O O . SER A 1 256 ? -8.353 11.543 22.417 1.00 91.75 256 SER A O 1
ATOM 2037 N N . LYS A 1 257 ? -9.064 11.569 24.554 1.00 92.94 257 LYS A N 1
ATOM 2038 C CA . LYS A 1 257 ? -10.422 12.091 24.316 1.00 92.94 257 LYS A CA 1
ATOM 2039 C C . LYS A 1 257 ? -11.260 11.214 23.372 1.00 92.94 257 LYS A C 1
ATOM 2041 O O . LYS A 1 257 ? -12.112 11.720 22.641 1.00 92.94 257 LYS A O 1
ATOM 2046 N N . LEU A 1 258 ? -11.023 9.904 23.391 1.00 91.69 258 LEU A N 1
ATOM 2047 C CA . LEU A 1 258 ? -11.864 8.918 22.720 1.00 91.69 258 LEU A CA 1
ATOM 2048 C C . LEU A 1 258 ? -13.005 8.512 23.650 1.00 91.69 258 LEU A C 1
ATOM 2050 O O . LEU A 1 258 ? -12.779 8.171 24.809 1.00 91.69 258 LEU A O 1
ATOM 2054 N N . ASN A 1 259 ? -14.226 8.513 23.124 1.00 89.62 259 ASN A N 1
ATOM 2055 C CA . ASN A 1 259 ? -15.414 8.098 23.860 1.00 89.62 259 ASN A CA 1
ATOM 2056 C C . ASN A 1 259 ? -15.968 6.810 23.253 1.00 89.62 259 ASN A C 1
ATOM 2058 O O . ASN A 1 259 ? -16.119 6.712 22.036 1.00 89.62 259 ASN A O 1
ATOM 2062 N N . GLY A 1 260 ? -16.278 5.836 24.106 1.00 89.75 260 GLY A N 1
ATOM 2063 C CA . GLY A 1 260 ? -17.028 4.645 23.717 1.00 89.75 260 GLY A CA 1
ATOM 2064 C C . GLY A 1 260 ? -18.531 4.907 23.775 1.00 89.75 260 GLY A C 1
ATOM 2065 O O . GLY A 1 260 ? -19.003 5.679 24.611 1.00 89.75 260 GLY A O 1
ATOM 2066 N N . ASN A 1 261 ? -19.291 4.252 22.902 1.00 90.62 261 ASN A N 1
ATOM 2067 C CA . ASN A 1 261 ? -20.743 4.213 23.021 1.00 90.62 261 ASN A CA 1
ATOM 2068 C C . ASN A 1 261 ? -21.126 3.118 24.028 1.00 90.62 261 ASN A C 1
ATOM 2070 O O . ASN A 1 261 ? -21.056 1.938 23.691 1.00 90.62 261 ASN A O 1
ATOM 2074 N N . LEU A 1 262 ? -21.524 3.517 25.241 1.00 91.12 262 LEU A N 1
ATOM 2075 C CA . LEU A 1 262 ? -21.806 2.595 26.345 1.00 91.12 262 LEU A CA 1
ATOM 2076 C C . LEU A 1 262 ? -22.884 1.557 25.995 1.00 91.12 262 LEU A C 1
ATOM 2078 O O . LEU A 1 262 ? -22.731 0.399 26.367 1.00 91.12 262 LEU A O 1
ATOM 2082 N N . ASP A 1 263 ? -23.902 1.939 25.218 1.00 92.06 263 ASP A N 1
ATOM 2083 C CA . ASP A 1 263 ? -24.989 1.040 24.799 1.00 92.06 263 ASP A CA 1
ATOM 2084 C C . ASP A 1 263 ? -24.500 -0.092 23.884 1.00 92.06 263 ASP A C 1
ATOM 2086 O O . ASP A 1 263 ? -25.167 -1.114 23.731 1.00 92.06 263 ASP A O 1
ATOM 2090 N N . LYS A 1 264 ? -23.331 0.088 23.256 1.00 88.31 264 LYS A N 1
ATOM 2091 C CA . LYS A 1 264 ? -22.683 -0.907 22.393 1.00 88.31 264 LYS A CA 1
ATOM 2092 C C . LYS A 1 264 ? -21.533 -1.641 23.083 1.00 88.31 264 LYS A C 1
ATOM 2094 O O . LYS A 1 264 ? -20.966 -2.557 22.493 1.00 88.31 264 LYS A O 1
ATOM 2099 N N . CYS A 1 265 ? -21.155 -1.246 24.298 1.00 92.00 265 CYS A N 1
ATOM 2100 C CA . CYS A 1 265 ? -20.055 -1.877 25.013 1.00 92.00 265 CYS A CA 1
ATOM 2101 C C . CYS A 1 265 ? -20.511 -3.170 25.697 1.00 92.00 265 CYS A C 1
ATOM 2103 O O . CYS A 1 265 ? -21.514 -3.200 26.406 1.00 92.00 265 CYS A O 1
ATOM 2105 N N . VAL A 1 266 ? -19.712 -4.225 25.546 1.00 90.81 266 VAL A N 1
ATOM 2106 C CA . VAL A 1 266 ? -19.888 -5.499 26.251 1.00 90.81 266 VAL A CA 1
ATOM 2107 C C . VAL A 1 266 ? -18.682 -5.706 27.161 1.00 90.81 266 VAL A C 1
ATOM 2109 O O . VAL A 1 266 ? -17.545 -5.691 26.693 1.00 90.81 266 VAL A O 1
ATOM 2112 N N . PHE A 1 267 ? -18.917 -5.888 28.462 1.00 90.88 267 PHE A N 1
ATOM 2113 C CA . PHE A 1 267 ? -17.858 -6.040 29.463 1.00 90.88 267 PHE A CA 1
ATOM 2114 C C . PHE A 1 267 ? -17.926 -7.399 30.150 1.00 90.88 267 PHE A C 1
ATOM 2116 O O . PHE A 1 267 ? -19.006 -7.857 30.513 1.00 90.88 267 PHE A O 1
ATOM 2123 N N . GLY A 1 268 ? -16.758 -8.011 30.377 1.00 86.62 268 GLY A N 1
ATOM 2124 C CA . GLY A 1 268 ? -16.627 -9.215 31.204 1.00 86.62 268 GLY A CA 1
ATOM 2125 C C . GLY A 1 268 ? -17.390 -10.439 30.692 1.00 86.62 268 GLY A C 1
ATOM 2126 O O . GLY A 1 268 ? -17.696 -11.327 31.483 1.00 86.62 268 GLY A O 1
ATOM 2127 N N . ALA A 1 269 ? -17.724 -10.483 29.402 1.00 88.25 269 ALA A N 1
ATOM 2128 C CA . ALA A 1 269 ? -18.400 -11.621 28.798 1.00 88.25 269 ALA A CA 1
ATOM 2129 C C . ALA A 1 269 ? -17.403 -12.741 28.464 1.00 88.25 269 ALA A C 1
ATOM 2131 O O . ALA A 1 269 ? -16.267 -12.476 28.069 1.00 88.25 269 ALA A O 1
ATOM 2132 N N . GLU A 1 270 ? -17.839 -13.994 28.603 1.00 85.75 270 GLU A N 1
ATOM 2133 C CA . GLU A 1 270 ? -17.040 -15.165 28.209 1.00 85.75 270 GLU A CA 1
ATOM 2134 C C . GLU A 1 270 ? -16.916 -15.304 26.686 1.00 85.75 270 GLU A C 1
ATOM 2136 O O . GLU A 1 270 ? -15.926 -15.849 26.196 1.00 85.75 270 GLU A O 1
ATOM 2141 N N . GLU A 1 271 ? -17.908 -14.784 25.957 1.00 87.81 271 GLU A N 1
ATOM 2142 C CA . GLU A 1 271 ? -17.919 -14.664 24.505 1.00 87.81 271 GLU A CA 1
ATOM 2143 C C . GLU A 1 271 ? -18.375 -13.264 24.092 1.00 87.81 271 GLU A C 1
ATOM 2145 O O . GLU A 1 271 ? -19.322 -12.720 24.665 1.00 87.81 271 GLU A O 1
ATOM 2150 N N . ILE A 1 272 ? -17.747 -12.699 23.061 1.00 88.19 272 ILE A N 1
ATOM 2151 C CA . ILE A 1 272 ? -18.121 -11.391 22.507 1.00 88.19 272 ILE A CA 1
ATOM 2152 C C . ILE A 1 272 ? -18.290 -11.450 20.986 1.00 88.19 272 ILE A C 1
ATOM 2154 O O . ILE A 1 272 ? -17.511 -12.131 20.313 1.00 88.19 272 ILE A O 1
ATOM 2158 N N . PRO A 1 273 ? -19.273 -10.732 20.416 1.00 85.50 273 PRO A N 1
ATOM 2159 C CA . PRO A 1 273 ? -19.362 -10.559 18.975 1.00 85.50 273 PRO A CA 1
ATOM 2160 C C . PRO A 1 273 ? -18.252 -9.617 18.480 1.00 85.50 273 PRO A C 1
ATOM 2162 O O . PRO A 1 273 ? -18.055 -8.534 19.027 1.00 85.50 273 PRO A O 1
ATOM 2165 N N . PHE A 1 274 ? -17.540 -10.013 17.428 1.00 83.25 274 PHE A N 1
ATOM 2166 C CA . PHE A 1 274 ? -16.515 -9.214 16.761 1.00 83.25 274 PHE A CA 1
ATOM 2167 C C . PHE A 1 274 ? -16.370 -9.638 15.292 1.00 83.25 274 PHE A C 1
ATOM 2169 O O . PHE A 1 274 ? -16.141 -10.810 14.995 1.00 83.25 274 PHE A O 1
ATOM 2176 N N . LEU A 1 275 ? -16.505 -8.688 14.360 1.00 81.12 275 LEU A N 1
ATOM 2177 C CA . LEU A 1 275 ? -16.333 -8.890 12.907 1.00 81.12 275 LEU A CA 1
ATOM 2178 C C . LEU A 1 275 ? -17.140 -10.051 12.294 1.00 81.12 275 LEU A C 1
ATOM 2180 O O . LEU A 1 275 ? -16.660 -10.736 11.394 1.00 81.12 275 LEU A O 1
ATOM 2184 N N . GLY A 1 276 ? -18.368 -10.275 12.769 1.00 81.06 276 GLY A N 1
ATOM 2185 C CA . GLY A 1 276 ? -19.227 -11.370 12.291 1.00 81.06 276 GLY A CA 1
ATOM 2186 C C . GLY A 1 276 ? -18.905 -12.740 12.902 1.00 81.06 276 GLY A C 1
ATOM 2187 O O . GLY A 1 276 ? -19.422 -13.759 12.442 1.00 81.06 276 GLY A O 1
ATOM 2188 N N . TYR A 1 277 ? -18.078 -12.776 13.946 1.00 84.31 277 TYR A N 1
ATOM 2189 C CA . TYR A 1 277 ? -17.774 -13.964 14.741 1.00 84.31 277 TYR A CA 1
ATOM 2190 C C . TYR A 1 277 ? -18.124 -13.727 16.209 1.00 84.31 277 TYR A C 1
ATOM 2192 O O . TYR A 1 277 ? -18.159 -12.590 16.665 1.00 84.31 277 TYR A O 1
ATOM 2200 N N . PHE A 1 278 ? -18.333 -14.798 16.964 1.00 86.94 278 PHE A N 1
ATOM 2201 C CA . PHE A 1 278 ? -18.235 -14.788 18.417 1.00 86.94 278 PHE A CA 1
ATOM 2202 C C . PHE A 1 278 ? -16.865 -15.334 18.817 1.00 86.94 278 PHE A C 1
ATOM 2204 O O . PHE A 1 278 ? -16.480 -16.433 18.407 1.00 86.94 278 PHE A O 1
ATOM 2211 N N . ILE A 1 279 ? -16.135 -14.543 19.598 1.00 85.88 279 ILE A N 1
ATOM 2212 C CA . ILE A 1 279 ? -14.828 -14.893 20.148 1.00 85.88 279 ILE A CA 1
ATOM 2213 C C . ILE A 1 279 ? -15.041 -15.337 21.589 1.00 85.88 279 ILE A C 1
ATOM 2215 O O . ILE A 1 279 ? -15.373 -14.506 22.434 1.00 85.88 279 ILE A O 1
ATOM 2219 N N . GLY A 1 280 ? -14.856 -16.630 21.848 1.00 84.88 280 GLY A N 1
ATOM 2220 C CA . GLY A 1 280 ? -14.915 -17.227 23.176 1.00 84.88 280 GLY A CA 1
ATOM 2221 C C . GLY A 1 280 ? -13.539 -17.545 23.753 1.00 84.88 280 GLY A C 1
ATOM 2222 O O . GLY A 1 280 ? -12.497 -17.372 23.117 1.00 84.88 280 GLY A O 1
ATOM 2223 N N . LYS A 1 281 ? -13.522 -18.064 24.985 1.00 80.88 281 LYS A N 1
ATOM 2224 C CA . LYS A 1 281 ? -12.282 -18.462 25.680 1.00 80.88 281 LYS A CA 1
ATOM 2225 C C . LYS A 1 281 ? -11.524 -19.598 24.977 1.00 80.88 281 LYS A C 1
ATOM 2227 O O . LYS A 1 281 ? -10.314 -19.727 25.168 1.00 80.88 281 LYS A O 1
ATOM 2232 N N . ARG A 1 282 ? -12.218 -20.469 24.236 1.00 79.12 282 ARG A N 1
ATOM 2233 C CA . ARG A 1 282 ? -11.633 -21.683 23.629 1.00 79.12 282 ARG A CA 1
ATOM 2234 C C . ARG A 1 282 ? -11.918 -21.830 22.141 1.00 79.12 282 ARG A C 1
ATOM 2236 O O . ARG A 1 282 ? -11.255 -22.630 21.486 1.00 79.12 282 ARG A O 1
ATOM 2243 N N . ASP A 1 283 ? -12.880 -21.090 21.624 1.00 82.50 283 ASP A N 1
ATOM 2244 C CA . ASP A 1 283 ? -13.423 -21.264 20.293 1.00 82.50 283 ASP A CA 1
ATOM 2245 C C . ASP A 1 283 ? -13.728 -19.925 19.619 1.00 82.50 283 ASP A C 1
ATOM 2247 O O . ASP A 1 283 ? -13.970 -18.891 20.241 1.00 82.50 283 ASP A O 1
ATOM 2251 N N . LEU A 1 284 ? -13.671 -19.972 18.292 1.00 86.25 284 LEU A N 1
ATOM 2252 C CA . LEU A 1 284 ? -14.102 -18.912 17.401 1.00 86.25 284 LEU A CA 1
ATOM 2253 C C . LEU A 1 284 ? -15.248 -19.493 16.581 1.00 86.25 284 LEU A C 1
ATOM 2255 O O . LEU A 1 284 ? -15.036 -20.434 15.812 1.00 86.25 284 LEU A O 1
ATOM 2259 N N . ARG A 1 285 ? -16.454 -18.950 16.738 1.00 87.56 285 ARG A N 1
ATOM 2260 C CA . ARG A 1 285 ? -17.635 -19.409 15.996 1.00 87.56 285 ARG A CA 1
ATOM 2261 C C . ARG A 1 285 ? -18.163 -18.296 15.107 1.00 87.56 285 ARG A C 1
ATOM 2263 O O . ARG A 1 285 ? -18.187 -17.140 15.510 1.00 87.56 285 ARG A O 1
ATOM 2270 N N . ALA A 1 286 ? -18.580 -18.631 13.891 1.00 86.19 286 ALA A N 1
ATOM 2271 C CA . ALA A 1 286 ? -19.271 -17.669 13.038 1.00 86.19 286 ALA A CA 1
ATOM 2272 C C . ALA A 1 286 ? -20.583 -17.237 13.708 1.00 86.19 286 ALA A C 1
ATOM 2274 O O . ALA A 1 286 ? -21.234 -18.043 14.381 1.00 86.19 286 ALA A O 1
ATOM 2275 N N . ASP A 1 287 ? -20.970 -15.976 13.531 1.00 85.88 287 ASP A N 1
ATOM 2276 C CA . ASP A 1 287 ? -22.260 -15.492 14.008 1.00 85.88 287 ASP A CA 1
ATOM 2277 C C . ASP A 1 287 ? -23.392 -16.313 13.358 1.00 85.88 287 ASP A C 1
ATOM 2279 O O . ASP A 1 287 ? -23.508 -16.317 12.126 1.00 85.88 287 ASP A O 1
ATOM 2283 N N . PRO A 1 288 ? -24.243 -17.002 14.147 1.00 86.75 288 PRO A N 1
ATOM 2284 C CA . PRO A 1 288 ? -25.368 -17.764 13.620 1.00 86.75 288 PRO A CA 1
ATOM 2285 C C . PRO A 1 288 ? -26.284 -16.944 12.708 1.00 86.75 288 PRO A C 1
ATOM 2287 O O . PRO A 1 288 ? -26.847 -17.506 11.773 1.00 86.75 288 PRO A O 1
ATOM 2290 N N . ALA A 1 289 ? -26.415 -15.631 12.932 1.00 85.88 289 ALA A N 1
ATOM 2291 C CA . ALA A 1 289 ? -27.189 -14.756 12.056 1.00 85.88 289 ALA A CA 1
ATOM 2292 C C . ALA A 1 289 ? -26.529 -14.603 10.676 1.00 85.88 289 ALA A C 1
ATOM 2294 O O . ALA A 1 289 ? -27.210 -14.694 9.655 1.00 85.88 289 ALA A O 1
ATOM 2295 N N . THR A 1 290 ? -25.203 -14.450 10.639 1.00 85.06 290 THR A N 1
ATOM 2296 C CA . THR A 1 290 ? -24.428 -14.394 9.390 1.00 85.06 290 THR A CA 1
ATOM 2297 C C . THR A 1 290 ? -24.496 -15.730 8.649 1.00 85.06 290 THR A C 1
ATOM 2299 O O . THR A 1 290 ? -24.748 -15.759 7.445 1.00 85.06 290 THR A O 1
ATOM 2302 N N . VAL A 1 291 ? -24.354 -16.851 9.366 1.00 87.38 291 VAL A N 1
ATOM 2303 C CA . VAL A 1 291 ? -24.495 -18.197 8.786 1.00 87.38 291 VAL A CA 1
ATOM 2304 C C . VAL A 1 291 ? -25.898 -18.395 8.218 1.00 87.38 291 VAL A C 1
ATOM 2306 O O . VAL A 1 291 ? -26.044 -18.840 7.082 1.00 87.38 291 VAL A O 1
ATOM 2309 N N . LYS A 1 292 ? -26.933 -18.022 8.975 1.00 90.81 292 LYS A N 1
ATOM 2310 C CA . LYS A 1 292 ? -28.327 -18.120 8.542 1.00 90.81 292 LYS A CA 1
ATOM 2311 C C . LYS A 1 292 ? -28.586 -17.294 7.282 1.00 90.81 292 LYS A C 1
ATOM 2313 O O . LYS A 1 292 ? -29.184 -17.816 6.350 1.00 90.81 292 LYS A O 1
ATOM 2318 N N . ALA A 1 293 ? -28.076 -16.064 7.214 1.00 88.19 293 ALA A N 1
ATOM 2319 C CA . ALA A 1 293 ? -28.217 -15.209 6.037 1.00 88.19 293 ALA A CA 1
ATOM 2320 C C . ALA A 1 293 ? -27.600 -15.830 4.770 1.00 88.19 293 ALA A C 1
ATOM 2322 O O . ALA A 1 293 ? -28.152 -15.676 3.685 1.00 88.19 293 ALA A O 1
ATOM 2323 N N . ILE A 1 294 ? -26.485 -16.556 4.904 1.00 86.44 294 ILE A N 1
ATOM 2324 C CA . ILE A 1 294 ? -25.850 -17.276 3.789 1.00 86.44 294 ILE A CA 1
ATOM 2325 C C . ILE A 1 294 ? -26.652 -18.529 3.411 1.00 86.44 294 ILE A C 1
ATOM 2327 O O . ILE A 1 294 ? -26.857 -18.792 2.230 1.00 86.44 294 ILE A O 1
ATOM 2331 N N . VAL A 1 295 ? -27.119 -19.303 4.396 1.00 90.31 295 VAL A N 1
ATOM 2332 C CA . VAL A 1 295 ? -27.908 -20.529 4.163 1.00 90.31 295 VAL A CA 1
ATOM 2333 C C . VAL A 1 295 ? -29.254 -20.215 3.506 1.00 90.31 295 VAL A C 1
ATOM 2335 O O . VAL A 1 295 ? -29.706 -20.956 2.638 1.00 90.31 295 VAL A O 1
ATOM 2338 N N . GLU A 1 296 ? -29.884 -19.113 3.903 1.00 93.19 296 GLU A N 1
ATOM 2339 C CA . GLU A 1 296 ? -31.159 -18.641 3.354 1.00 93.19 296 GLU A CA 1
ATOM 2340 C C . GLU A 1 296 ? -30.981 -17.798 2.080 1.00 93.19 296 GLU A C 1
ATOM 2342 O O . GLU A 1 296 ? -31.968 -17.311 1.522 1.00 93.19 296 GLU A O 1
ATOM 2347 N N . TRP A 1 297 ? -29.744 -17.622 1.597 1.00 91.00 297 TRP A N 1
ATOM 2348 C CA . TRP A 1 297 ? -29.467 -16.792 0.432 1.00 91.00 297 TRP A CA 1
ATOM 2349 C C . TRP A 1 297 ? -30.127 -17.386 -0.826 1.00 91.00 297 TRP A C 1
ATOM 2351 O O . TRP A 1 297 ? -29.888 -18.550 -1.165 1.00 91.00 297 TRP A O 1
ATOM 2361 N N . PRO A 1 298 ? -30.955 -16.615 -1.557 1.00 91.62 298 PRO A N 1
ATOM 2362 C CA . PRO A 1 298 ? -31.647 -17.124 -2.733 1.00 91.62 298 PRO A CA 1
ATOM 2363 C C . PRO A 1 298 ? -30.659 -17.442 -3.856 1.00 91.62 298 PRO A C 1
ATOM 2365 O O . PRO A 1 298 ? -29.702 -16.705 -4.082 1.00 91.62 298 PRO A O 1
ATOM 2368 N N . VAL A 1 299 ? -30.922 -18.506 -4.620 1.00 92.06 299 VAL A N 1
ATOM 2369 C CA . VAL A 1 299 ? -30.074 -18.870 -5.765 1.00 92.06 299 VAL A CA 1
ATOM 2370 C C . VAL A 1 299 ? -30.002 -17.684 -6.743 1.00 92.06 299 VAL A C 1
ATOM 2372 O O . VAL A 1 299 ? -31.053 -17.260 -7.244 1.00 92.06 299 VAL A O 1
ATOM 2375 N N . PRO A 1 300 ? -28.802 -17.132 -7.014 1.00 92.75 300 PRO A N 1
ATOM 2376 C CA . PRO A 1 300 ? -28.655 -15.938 -7.838 1.00 92.75 300 PRO A CA 1
ATOM 2377 C C . PRO A 1 300 ? -29.140 -16.209 -9.265 1.00 92.75 300 PRO A C 1
ATOM 2379 O O . PRO A 1 300 ? -28.804 -17.232 -9.863 1.00 92.75 300 PRO A O 1
ATOM 2382 N N . LYS A 1 301 ? -29.938 -15.291 -9.825 1.00 94.38 301 LYS A N 1
ATOM 2383 C CA . LYS A 1 301 ? -30.533 -15.442 -11.169 1.00 94.38 301 LYS A CA 1
ATOM 2384 C C . LYS A 1 301 ? -29.769 -14.677 -12.243 1.00 94.38 301 LYS A C 1
ATOM 2386 O O . LYS A 1 301 ? -29.991 -14.892 -13.431 1.00 94.38 301 LYS A O 1
ATOM 2391 N N . ASN A 1 302 ? -28.907 -13.750 -11.842 1.00 89.31 302 ASN A N 1
ATOM 2392 C CA . ASN A 1 302 ? -28.140 -12.904 -12.743 1.00 89.31 302 ASN A CA 1
ATOM 2393 C C . ASN A 1 302 ? -26.781 -12.525 -12.122 1.00 89.31 302 ASN A C 1
ATOM 2395 O O . ASN A 1 302 ? -26.517 -12.780 -10.950 1.00 89.31 302 ASN A O 1
ATOM 2399 N N . GLN A 1 303 ? -25.911 -11.888 -12.912 1.00 82.38 303 GLN A N 1
ATOM 2400 C CA . GLN A 1 303 ? -24.560 -11.516 -12.476 1.00 82.38 303 GLN A CA 1
ATOM 2401 C C . GLN A 1 303 ? -24.539 -10.456 -11.360 1.00 82.38 303 GLN A C 1
ATOM 2403 O O . GLN A 1 303 ? -23.555 -10.370 -10.633 1.00 82.38 303 GLN A O 1
ATOM 2408 N N . LYS A 1 304 ? -25.588 -9.636 -11.225 1.00 82.19 304 LYS A N 1
ATOM 2409 C CA . LYS A 1 304 ? -25.698 -8.633 -10.158 1.00 82.19 304 LYS A CA 1
ATOM 2410 C C . LYS A 1 304 ? -26.022 -9.288 -8.814 1.00 82.19 304 LYS A C 1
ATOM 2412 O O . LYS A 1 304 ? -25.499 -8.829 -7.815 1.00 82.19 304 LYS A O 1
ATOM 2417 N N . ASP A 1 305 ? -26.810 -10.363 -8.806 1.00 84.75 305 ASP A N 1
ATOM 2418 C CA . ASP A 1 305 ? -27.131 -11.134 -7.592 1.00 84.75 305 ASP A CA 1
ATOM 2419 C C . ASP A 1 305 ? -25.921 -11.927 -7.054 1.00 84.75 305 ASP A C 1
ATOM 2421 O O . ASP A 1 305 ? -25.929 -12.372 -5.910 1.00 84.75 305 ASP A O 1
ATOM 2425 N N . LEU A 1 306 ? -24.911 -12.155 -7.904 1.00 81.25 306 LEU A N 1
ATOM 2426 C CA . LEU A 1 306 ? -23.713 -12.952 -7.611 1.00 81.25 306 LEU A CA 1
ATOM 2427 C C . LEU A 1 306 ? -22.512 -12.095 -7.157 1.00 81.25 306 LEU A C 1
ATOM 2429 O O . LEU A 1 306 ? -21.512 -12.652 -6.711 1.00 81.25 306 LEU A O 1
ATOM 2433 N N . ARG A 1 307 ? -22.585 -10.767 -7.327 1.00 69.94 307 ARG A N 1
ATOM 2434 C CA . ARG A 1 307 ? -21.555 -9.790 -6.931 1.00 69.94 307 ARG A CA 1
ATOM 2435 C C . ARG A 1 307 ? -21.887 -9.168 -5.586 1.00 69.94 307 ARG A C 1
ATOM 2437 O O . ARG A 1 307 ? -20.921 -8.925 -4.835 1.00 69.94 307 ARG A O 1
#

Solvent-accessible surface area (backbone atoms only — not comparable to full-atom values): 17957 Å² total; per-residue (Å²): 116,52,75,50,70,49,72,74,32,46,56,64,68,72,53,64,39,86,61,39,34,37,34,48,76,53,70,47,60,82,54,101,82,57,40,35,25,51,34,33,28,35,34,39,88,85,74,44,80,39,72,34,37,41,29,45,34,84,57,92,39,31,72,54,48,29,49,52,53,51,50,50,42,50,53,42,23,75,76,66,79,42,82,77,64,63,29,34,39,30,31,84,68,49,69,29,56,52,51,16,50,43,76,75,45,49,92,38,89,71,39,41,84,38,73,44,59,63,62,54,50,54,52,49,55,62,70,36,62,88,47,55,72,70,55,35,54,47,54,52,50,52,55,53,54,56,68,70,48,89,44,73,66,62,33,52,54,49,50,53,53,51,48,45,59,75,43,52,58,100,73,62,66,65,37,72,80,51,54,44,74,48,98,85,71,50,78,46,61,43,96,55,91,58,88,86,48,90,57,45,61,62,52,49,25,53,52,50,51,60,72,40,52,91,42,52,92,38,38,50,73,56,63,93,47,76,49,76,58,63,58,57,55,96,90,38,51,43,64,59,37,33,56,53,52,50,50,54,52,53,50,53,29,54,78,69,71,53,80,82,63,69,94,78,61,85,77,94,61,72,54,45,84,55,98,66,23,33,48,41,88,88,51,79,42,72,28,66,68,61,52,46,55,61,72,68,49,73,83,61,88,49,75,76,69,73,106

Organism: NCBI:txid29920

Sequence (307 aa):
MVGISTRAMMLRLMIPPGSFILHLGAMYKMNQYDYPVLVVGGSDRSRRFHLVALFVISQETQPVVQAALLVLRRQFYWITHKHLLLRYAMDDCDQAECNALAAVFGDNPSYRFLMCFFHVVKKVQVAIKPFSSGAAATVLREVYDLHFVRSLVSYLEMLRAVLKLWLGEPGACDVPLTAVSTPSGMLWEWLVMPQGLSNAPATFNRLVTQLFRPHQAYAQTYFDDIVVHSRAEHGKSDVESHVGHLRAVLECMHISKLNGNLDKCVFGAEEIPFLGYFIGKRDLRADPATVKAIVEWPVPKNQKDLR

Nearest PDB structures (foldseek):
  3k9j-assembly2_A  TM=3.488E-01  e=1.882E-02  Homo sapiens
  7kx7-assembly1_A  TM=4.975E-01  e=2.600E-01  Ephydatia fluviatilis
  3k9k-assembly3_B  TM=3.132E-01  e=6.410E-02  Homo sapiens
  4mdb-assembly1_A  TM=3.101E-01  e=1.022E-01  Drosophila mauritiana
  2f7t-assembly1_A-2  TM=2.939E-01  e=1.149E-01  Drosophila mauritiana